Protein AF-0000000087552454 (afdb_homodimer)

InterPro domains:
  IPR002481 Ferric-uptake regulator [PF01475] (23-152)
  IPR002481 Ferric-uptake regulator [PTHR33202] (17-154)
  IPR002481 Ferric-uptake regulator [cd07153] (30-153)
  IPR036388 Winged helix-like DNA-binding domain superfamily [G3DSA:1.10.10.10] (3-95)
  IPR036390 Winged helix DNA-binding domain superfamily [SSF46785] (18-156)
  IPR043135 Ferric-uptake regulator, C-terminal domain [G3DSA:3.30.1490.190] (101-157)

Solvent-accessible surface area (backbone atoms only — not comparable to full-atom values): 17900 Å² total; per-residue (Å²): 128,59,70,67,58,51,52,51,49,50,52,48,54,51,49,52,49,52,52,50,29,60,77,72,68,48,85,87,52,71,63,58,54,52,52,50,51,54,51,69,72,47,92,59,74,42,33,71,65,57,50,49,52,52,35,49,74,71,70,44,94,68,56,68,67,56,50,54,54,47,48,52,51,33,29,66,69,45,47,30,43,66,41,71,82,47,71,57,43,98,52,72,60,32,31,35,71,34,68,85,52,75,89,56,32,38,39,38,27,28,31,89,98,33,87,80,45,74,66,46,76,45,78,46,79,61,75,66,56,56,56,53,51,52,52,48,26,65,75,68,46,35,47,71,78,49,67,45,43,38,38,35,27,32,69,55,130,129,57,70,66,59,49,52,52,49,51,53,49,53,51,48,52,49,51,52,49,28,60,76,72,68,47,84,88,52,72,64,59,53,52,52,50,52,54,51,69,70,46,93,60,74,42,33,69,65,56,50,47,51,52,33,50,74,71,70,44,95,68,56,69,66,56,49,53,55,49,49,52,51,34,29,66,69,45,46,29,43,67,41,71,82,46,71,55,42,97,52,71,60,31,32,34,72,33,68,86,51,73,89,58,31,37,40,39,26,29,31,89,98,33,87,80,45,74,65,47,75,45,79,47,79,63,75,66,55,56,55,53,50,51,51,49,25,65,76,68,46,33,48,70,78,48,66,45,41,39,37,35,28,35,69,54,131

Structure (mmCIF, N/CA/C/O backbone):
data_AF-0000000087552454-model_v1
#
loop_
_entity.id
_entity.type
_entity.pdbx_description
1 polymer 'Ferric uptake regulation protein'
#
loop_
_atom_site.group_PDB
_atom_site.id
_atom_site.type_symbol
_atom_site.label_atom_id
_atom_site.label_alt_id
_atom_site.label_comp_id
_atom_site.label_asym_id
_atom_site.label_entity_id
_atom_site.label_seq_id
_atom_site.pdbx_PDB_ins_code
_atom_site.Cartn_x
_atom_site.Cartn_y
_atom_site.Cartn_z
_atom_site.occupancy
_atom_site.B_iso_or_equiv
_atom_site.auth_seq_id
_atom_site.auth_comp_id
_atom_site.auth_asym_id
_atom_site.auth_atom_id
_atom_site.pdbx_PDB_model_num
ATOM 1 N N . MET A 1 1 ? 10.648 19.672 19.422 1 56.16 1 MET A N 1
ATOM 2 C CA . MET A 1 1 ? 10.273 20.875 18.688 1 56.16 1 MET A CA 1
ATOM 3 C C . MET A 1 1 ? 9.812 21.969 19.656 1 56.16 1 MET A C 1
ATOM 5 O O . MET A 1 1 ? 9.188 21.688 20.672 1 56.16 1 MET A O 1
ATOM 9 N N . ASP A 1 2 ? 10.297 23.078 19.406 1 72.56 2 ASP A N 1
ATOM 10 C CA . ASP A 1 2 ? 9.953 24.25 20.203 1 72.56 2 ASP A CA 1
ATOM 11 C C . ASP A 1 2 ? 8.453 24.531 20.141 1 72.56 2 ASP A C 1
ATOM 13 O O . ASP A 1 2 ? 7.812 24.266 19.125 1 72.56 2 ASP A O 1
ATOM 17 N N . THR A 1 3 ? 7.793 24.625 21.312 1 77.88 3 THR A N 1
ATOM 18 C CA . THR A 1 3 ? 6.363 24.859 21.484 1 77.88 3 THR A CA 1
ATOM 19 C C . THR A 1 3 ? 5.887 25.953 20.531 1 77.88 3 THR A C 1
ATOM 21 O O . THR A 1 3 ? 4.809 25.844 19.938 1 77.88 3 THR A O 1
ATOM 24 N N . ILE A 1 4 ? 6.66 26.953 20.328 1 84.19 4 ILE A N 1
ATOM 25 C CA . ILE A 1 4 ? 6.277 28.062 19.453 1 84.19 4 ILE A CA 1
ATOM 26 C C . ILE A 1 4 ? 6.234 27.594 18 1 84.19 4 ILE A C 1
ATOM 28 O O . ILE A 1 4 ? 5.316 27.938 17.25 1 84.19 4 ILE A O 1
ATOM 32 N N . GLN A 1 5 ? 7.238 26.859 17.609 1 84.81 5 GLN A N 1
ATOM 33 C CA . GLN A 1 5 ? 7.277 26.359 16.25 1 84.81 5 GLN A CA 1
ATOM 34 C C . GLN A 1 5 ? 6.113 25.406 15.969 1 84.81 5 GLN A C 1
ATOM 36 O O . GLN A 1 5 ? 5.531 25.438 14.883 1 84.81 5 GLN A O 1
ATOM 41 N N . LYS A 1 6 ? 5.773 24.672 17 1 87.25 6 LYS A N 1
ATOM 42 C CA . LYS A 1 6 ? 4.648 23.75 16.859 1 87.25 6 LYS A CA 1
ATOM 43 C C . LYS A 1 6 ? 3.344 24.516 16.641 1 87.25 6 LYS A C 1
ATOM 45 O O . LYS A 1 6 ? 2.523 24.125 15.805 1 87.25 6 LYS A O 1
ATOM 50 N N . GLU A 1 7 ? 3.184 25.531 17.391 1 89.12 7 GLU A N 1
ATOM 51 C CA . GLU A 1 7 ? 1.979 26.344 17.25 1 89.12 7 GLU A CA 1
ATOM 52 C C . GLU A 1 7 ? 1.911 27 15.867 1 89.12 7 GLU A C 1
ATOM 54 O O . GLU A 1 7 ? 0.834 27.094 15.273 1 89.12 7 GLU A O 1
ATOM 59 N N . LYS A 1 8 ? 3.025 27.438 15.422 1 91.56 8 LYS A N 1
ATOM 60 C CA . LYS A 1 8 ? 3.09 28.031 14.086 1 91.56 8 LYS A CA 1
ATOM 61 C C . LYS A 1 8 ? 2.762 27.016 13.008 1 91.56 8 LYS A C 1
ATOM 63 O O . LYS A 1 8 ? 2.057 27.312 12.047 1 91.56 8 LYS A O 1
ATOM 68 N N . ASN A 1 9 ? 3.244 25.844 13.219 1 91.62 9 ASN A N 1
ATOM 69 C CA . ASN A 1 9 ? 2.971 24.766 12.266 1 91.62 9 ASN A CA 1
ATOM 70 C C . ASN A 1 9 ? 1.487 24.422 12.227 1 91.62 9 ASN A C 1
ATOM 72 O O . ASN A 1 9 ? 0.93 24.188 11.156 1 91.62 9 ASN A O 1
ATOM 76 N N . ILE A 1 10 ? 0.949 24.422 13.383 1 94 10 ILE A N 1
ATOM 77 C CA . ILE A 1 10 ? -0.469 24.094 13.469 1 94 10 ILE A CA 1
ATOM 78 C C . ILE A 1 10 ? -1.295 25.156 12.766 1 94 10 ILE A C 1
ATOM 80 O O . ILE A 1 10 ? -2.234 24.844 12.031 1 94 10 ILE A O 1
ATOM 84 N N . ALA A 1 11 ? -0.937 26.375 12.953 1 95.12 11 ALA A N 1
ATOM 85 C CA . ALA A 1 11 ? -1.633 27.469 12.297 1 95.12 11 ALA A CA 1
ATOM 86 C C . ALA A 1 11 ? -1.529 27.344 10.773 1 95.12 11 ALA A C 1
ATOM 88 O O . ALA A 1 11 ? -2.508 27.578 10.062 1 95.12 11 ALA A O 1
ATOM 89 N N . LEU A 1 12 ? -0.411 27.031 10.406 1 95.44 12 LEU A N 1
ATOM 90 C CA . LEU A 1 12 ? -0.164 26.922 8.969 1 95.44 12 LEU A CA 1
ATOM 91 C C . LEU A 1 12 ? -1.001 25.797 8.359 1 95.44 12 LEU A C 1
ATOM 93 O O . LEU A 1 12 ? -1.642 25.984 7.324 1 95.44 12 LEU A O 1
ATOM 97 N N . ILE A 1 13 ? -0.986 24.594 8.922 1 96.12 13 ILE A N 1
ATOM 98 C CA . ILE A 1 13 ? -1.72 23.484 8.344 1 96.12 13 ILE A CA 1
ATOM 99 C C . ILE A 1 13 ? -3.221 23.75 8.414 1 96.12 13 ILE A C 1
ATOM 101 O O . ILE A 1 13 ? -3.98 23.312 7.551 1 96.12 13 ILE A O 1
ATOM 105 N N . LYS A 1 14 ? -3.695 24.438 9.391 1 96.88 14 LYS A N 1
ATOM 106 C CA . LYS A 1 14 ? -5.102 24.828 9.461 1 96.88 14 LYS A CA 1
ATOM 107 C C . LYS A 1 14 ? -5.469 25.766 8.312 1 96.88 14 LYS A C 1
ATOM 109 O O . LYS A 1 14 ? -6.559 25.656 7.738 1 96.88 14 LYS A O 1
ATOM 114 N N . ASP A 1 15 ? -4.551 26.609 8.016 1 97.31 15 ASP A N 1
ATOM 115 C CA . ASP A 1 15 ? -4.766 27.516 6.887 1 97.31 15 ASP A CA 1
ATOM 116 C C . ASP A 1 15 ? -4.805 26.75 5.57 1 97.31 15 ASP A C 1
ATOM 118 O O . ASP A 1 15 ? -5.625 27.031 4.695 1 97.31 15 ASP A O 1
ATOM 122 N N . VAL A 1 16 ? -3.936 25.906 5.477 1 96.75 16 VAL A N 1
ATOM 123 C CA . VAL A 1 16 ? -3.902 25.062 4.281 1 96.75 16 VAL A CA 1
ATOM 124 C C . VAL A 1 16 ? -5.223 24.312 4.141 1 96.75 16 VAL A C 1
ATOM 126 O O . VAL A 1 16 ? -5.801 24.266 3.053 1 96.75 16 VAL A O 1
ATOM 129 N N . LEU A 1 17 ? -5.684 23.719 5.219 1 97.5 17 LEU A N 1
ATOM 130 C CA . LEU A 1 17 ? -6.953 23 5.203 1 97.5 17 LEU A CA 1
ATOM 131 C C . LEU A 1 17 ? -8.094 23.922 4.816 1 97.5 17 LEU A C 1
ATOM 133 O O . LEU A 1 17 ? -8.922 23.578 3.963 1 97.5 17 LEU A O 1
ATOM 137 N N . ARG A 1 18 ? -8.109 25.016 5.375 1 97.5 18 ARG A N 1
ATOM 138 C CA . ARG A 1 18 ? -9.156 26 5.098 1 97.5 18 ARG A CA 1
ATOM 139 C C . ARG A 1 18 ? -9.219 26.328 3.609 1 97.5 18 ARG A C 1
ATOM 141 O O . ARG A 1 18 ? -10.297 26.328 3.01 1 97.5 18 ARG A O 1
ATOM 148 N N . ASN A 1 19 ? -8.156 26.625 3.066 1 97.5 19 ASN A N 1
ATOM 149 C CA . ASN A 1 19 ? -8.086 26.969 1.649 1 97.5 19 ASN A CA 1
ATOM 150 C C . ASN A 1 19 ? -8.531 25.797 0.767 1 97.5 19 ASN A C 1
ATOM 152 O O . ASN A 1 19 ? -9.211 26 -0.24 1 97.5 19 ASN A O 1
ATOM 156 N N . TYR A 1 20 ? -8.047 24.656 1.146 1 96.56 20 TYR A N 1
ATOM 157 C CA . TYR A 1 20 ? -8.438 23.484 0.381 1 96.56 20 TYR A CA 1
ATOM 158 C C . TYR A 1 20 ? -9.945 23.281 0.42 1 96.56 20 TYR A C 1
ATOM 160 O O . TYR A 1 20 ? -10.57 23 -0.607 1 96.56 20 TYR A O 1
ATOM 168 N N . LEU A 1 21 ? -10.547 23.359 1.603 1 97.19 21 LEU A N 1
ATOM 169 C CA . LEU A 1 21 ? -11.984 23.188 1.771 1 97.19 21 LEU A CA 1
ATOM 170 C C . LEU A 1 21 ? -12.758 24.203 0.929 1 97.19 21 LEU A C 1
ATOM 172 O O . LEU A 1 21 ? -13.75 23.844 0.284 1 97.19 21 LEU A O 1
ATOM 176 N N . LEU A 1 22 ? -12.266 25.344 0.913 1 96.44 22 LEU A N 1
ATOM 177 C CA . LEU A 1 22 ? -12.891 26.406 0.135 1 96.44 22 LEU A CA 1
ATOM 178 C C . LEU A 1 22 ? -12.797 26.125 -1.359 1 96.44 22 LEU A C 1
ATOM 180 O O . LEU A 1 22 ? -13.789 26.219 -2.08 1 96.44 22 LEU A O 1
ATOM 184 N N . GLU A 1 23 ? -11.688 25.781 -1.839 1 96 23 GLU A N 1
ATOM 185 C CA . GLU A 1 23 ? -11.422 25.516 -3.25 1 96 23 GLU A CA 1
ATOM 186 C C . GLU A 1 23 ? -12.273 24.359 -3.768 1 96 23 GLU A C 1
ATOM 188 O O . GLU A 1 23 ? -12.773 24.391 -4.895 1 96 23 GLU A O 1
ATOM 193 N N . LYS A 1 24 ? -12.43 23.344 -2.943 1 94.81 24 LYS A N 1
ATOM 194 C CA . LYS A 1 24 ? -13.109 22.141 -3.391 1 94.81 24 LYS A CA 1
ATOM 195 C C . LYS A 1 24 ? -14.594 22.172 -3.031 1 94.81 24 LYS A C 1
ATOM 197 O O . LYS A 1 24 ? -15.352 21.281 -3.42 1 94.81 24 LYS A O 1
ATOM 202 N N . GLY A 1 25 ? -15.016 23.062 -2.264 1 95.25 25 GLY A N 1
ATOM 203 C CA . GLY A 1 25 ? -16.422 23.234 -1.899 1 95.25 25 GLY A CA 1
ATOM 204 C C . GLY A 1 25 ? -16.859 22.297 -0.781 1 95.25 25 GLY A C 1
ATOM 205 O O . GLY A 1 25 ? -18.016 21.891 -0.722 1 95.25 25 GLY A O 1
ATOM 206 N N . PHE A 1 26 ? -15.938 21.875 0.05 1 95.31 26 PHE A N 1
ATOM 207 C CA . PHE A 1 26 ? -16.281 21.047 1.199 1 95.31 26 PHE A CA 1
ATOM 208 C C . PHE A 1 26 ? -16.719 21.906 2.375 1 95.31 26 PHE A C 1
ATOM 210 O O . PHE A 1 26 ? -16.359 23.078 2.461 1 95.31 26 PHE A O 1
ATOM 217 N N . ARG A 1 27 ? -17.5 21.297 3.266 1 94.25 27 ARG A N 1
ATOM 218 C CA . ARG A 1 27 ? -17.938 22 4.473 1 94.25 27 ARG A CA 1
ATOM 219 C C . ARG A 1 27 ? -16.75 22.281 5.391 1 94.25 27 ARG A C 1
ATOM 221 O O . ARG A 1 27 ? -15.906 21.422 5.621 1 94.25 27 ARG A O 1
ATOM 228 N N . ASN A 1 28 ? -16.766 23.531 5.863 1 95.19 28 ASN A N 1
ATOM 229 C CA . ASN A 1 28 ? -15.766 23.984 6.82 1 95.19 28 ASN A CA 1
ATOM 230 C C . ASN A 1 28 ? -16.25 23.812 8.258 1 95.19 28 ASN A C 1
ATOM 232 O O . ASN A 1 28 ? -16.812 24.734 8.844 1 95.19 28 ASN A O 1
ATOM 236 N N . THR A 1 29 ? -15.992 22.688 8.844 1 94.25 29 THR A N 1
ATOM 237 C CA . THR A 1 29 ? -16.5 22.391 10.18 1 94.25 29 THR A CA 1
ATOM 238 C C . THR A 1 29 ? -15.359 22.391 11.203 1 94.25 29 THR A C 1
ATOM 240 O O . THR A 1 29 ? -14.234 22 10.883 1 94.25 29 THR A O 1
ATOM 243 N N . PRO A 1 30 ? -15.703 22.828 12.422 1 94.19 30 PRO A N 1
ATOM 244 C CA . PRO A 1 30 ? -14.688 22.828 13.477 1 94.19 30 PRO A CA 1
ATOM 245 C C . PRO A 1 30 ? -14.117 21.438 13.734 1 94.19 30 PRO A C 1
ATOM 247 O O . PRO A 1 30 ? -12.953 21.297 14.109 1 94.19 30 PRO A O 1
ATOM 250 N N . GLU A 1 31 ? -14.836 20.438 13.531 1 93.81 31 GLU A N 1
ATOM 251 C CA . GLU A 1 31 ? -14.445 19.047 13.758 1 93.81 31 GLU A CA 1
ATOM 252 C C . GLU A 1 31 ? -13.227 18.688 12.922 1 93.81 31 GLU A C 1
ATOM 254 O O . GLU A 1 31 ? -12.312 18 13.406 1 93.81 31 GLU A O 1
ATOM 259 N N . ARG A 1 32 ? -13.195 19.156 11.75 1 95.62 32 ARG A N 1
ATOM 260 C CA . ARG A 1 32 ? -12.078 18.844 10.852 1 95.62 32 ARG A CA 1
ATOM 261 C C . ARG A 1 32 ? -10.773 19.438 11.391 1 95.62 32 ARG A C 1
ATOM 263 O O . ARG A 1 32 ? -9.727 18.781 11.336 1 95.62 32 ARG A O 1
ATOM 270 N N . TYR A 1 33 ? -10.859 20.578 11.914 1 96.56 33 TYR A N 1
ATOM 271 C CA . TYR A 1 33 ? -9.664 21.234 12.445 1 96.56 33 TYR A CA 1
ATOM 272 C C . TYR A 1 33 ? -9.195 20.547 13.719 1 96.56 33 TYR A C 1
ATOM 274 O O . TYR A 1 33 ? -7.992 20.406 13.953 1 96.56 33 TYR A O 1
ATOM 282 N N . THR A 1 34 ? -10.148 20.156 14.477 1 95.44 34 THR A N 1
ATOM 283 C CA . THR A 1 34 ? -9.812 19.438 15.703 1 95.44 34 THR A CA 1
ATOM 284 C C . THR A 1 34 ? -9.094 18.125 15.383 1 95.44 34 THR A C 1
ATOM 286 O O . THR A 1 34 ? -8.078 17.797 16 1 95.44 34 THR A O 1
ATOM 289 N N . ILE A 1 35 ? -9.586 17.422 14.469 1 96.25 35 ILE A N 1
ATOM 290 C CA . ILE A 1 35 ? -8.992 16.156 14.055 1 96.25 35 ILE A CA 1
ATOM 291 C C . ILE A 1 35 ? -7.586 16.406 13.523 1 96.25 35 ILE A C 1
ATOM 293 O O . ILE A 1 35 ? -6.648 15.68 13.883 1 96.25 35 ILE A O 1
ATOM 297 N N . LEU A 1 36 ? -7.461 17.422 12.727 1 97.06 36 LEU A N 1
ATOM 298 C CA . LEU A 1 36 ? -6.164 17.75 12.148 1 97.06 36 LEU A CA 1
ATOM 299 C C . LEU A 1 36 ? -5.145 18.062 13.242 1 97.06 36 LEU A C 1
ATOM 301 O O . LEU A 1 36 ? -4.008 17.578 13.188 1 97.06 36 LEU A O 1
ATOM 305 N N . GLU A 1 37 ? -5.578 18.844 14.141 1 95.75 37 GLU A N 1
ATOM 306 C CA . GLU A 1 37 ? -4.699 19.219 15.242 1 95.75 37 GLU A CA 1
ATOM 307 C C . GLU A 1 37 ? -4.246 17.984 16.031 1 95.75 37 GLU A C 1
ATOM 309 O O . GLU A 1 37 ? -3.068 17.875 16.375 1 95.75 37 GLU A O 1
ATOM 314 N N . GLU A 1 38 ? -5.078 17.094 16.328 1 95.06 38 GLU A N 1
ATOM 315 C CA . GLU A 1 38 ? -4.734 15.875 17.062 1 95.06 38 GLU A CA 1
ATOM 316 C C . GLU A 1 38 ? -3.713 15.039 16.281 1 95.06 38 GLU A C 1
ATOM 318 O O . GLU A 1 38 ? -2.77 14.508 16.875 1 95.06 38 GLU A O 1
ATOM 323 N N . ILE A 1 39 ? -3.961 14.977 15.023 1 95.56 39 ILE A N 1
ATOM 324 C CA . ILE A 1 39 ? -3.061 14.211 14.164 1 95.56 39 ILE A CA 1
ATOM 325 C C . ILE A 1 39 ? -1.658 14.812 14.227 1 95.56 39 ILE A C 1
ATOM 327 O O . ILE A 1 39 ? -0.668 14.086 14.352 1 95.56 39 ILE A O 1
ATOM 331 N N . TYR A 1 40 ? -1.547 16.062 14.164 1 95.06 40 TYR A N 1
ATOM 332 C CA . TYR A 1 40 ? -0.249 16.734 14.086 1 95.06 40 TYR A CA 1
ATOM 333 C C . TYR A 1 40 ? 0.399 16.812 15.461 1 95.06 40 TYR A C 1
ATOM 335 O O . TYR A 1 40 ? 1.579 17.156 15.578 1 95.06 40 TYR A O 1
ATOM 343 N N . ASN A 1 41 ? -0.388 16.484 16.453 1 92.69 41 ASN A N 1
ATOM 344 C CA . ASN A 1 41 ? 0.175 16.375 17.797 1 92.69 41 ASN A CA 1
ATOM 345 C C . ASN A 1 41 ? 0.701 14.969 18.078 1 92.69 41 ASN A C 1
ATOM 347 O O . ASN A 1 41 ? 1.389 14.75 19.078 1 92.69 41 ASN A O 1
ATOM 351 N N . MET A 1 42 ? 0.392 14.094 17.156 1 88.44 42 MET A N 1
ATOM 352 C CA . MET A 1 42 ? 0.9 12.727 17.281 1 88.44 42 MET A CA 1
ATOM 353 C C . MET A 1 42 ? 2.244 12.586 16.562 1 88.44 42 MET A C 1
ATOM 355 O O . MET A 1 42 ? 2.469 13.203 15.523 1 88.44 42 MET A O 1
ATOM 359 N N . ASP A 1 43 ? 3.109 11.742 17.078 1 85.06 43 ASP A N 1
ATOM 360 C CA . ASP A 1 43 ? 4.426 11.555 16.469 1 85.06 43 ASP A CA 1
ATOM 361 C C . ASP A 1 43 ? 4.559 10.156 15.875 1 85.06 43 ASP A C 1
ATOM 363 O O . ASP A 1 43 ? 5.656 9.734 15.5 1 85.06 43 ASP A O 1
ATOM 367 N N . HIS A 1 44 ? 3.426 9.453 15.789 1 87.06 44 HIS A N 1
ATOM 368 C CA . HIS A 1 44 ? 3.459 8.086 15.266 1 87.06 44 HIS A CA 1
ATOM 369 C C . HIS A 1 44 ? 2.373 7.875 14.219 1 87.06 44 HIS A C 1
ATOM 371 O O . HIS A 1 44 ? 1.494 8.719 14.047 1 87.06 44 HIS A O 1
ATOM 377 N N . HIS A 1 45 ? 2.531 6.785 13.516 1 90 45 HIS A N 1
ATOM 378 C CA . HIS A 1 45 ? 1.474 6.383 12.594 1 90 45 HIS A CA 1
ATOM 379 C C . HIS A 1 45 ? 0.18 6.078 13.344 1 90 45 HIS A C 1
ATOM 381 O O . HIS A 1 45 ? 0.209 5.734 14.523 1 90 45 HIS A O 1
ATOM 387 N N . PHE A 1 46 ? -0.92 6.301 12.625 1 89.88 46 PHE A N 1
ATOM 388 C CA . PHE A 1 46 ? -2.219 6.02 13.227 1 89.88 46 PHE A CA 1
ATOM 389 C C . PHE A 1 46 ? -3.16 5.387 12.211 1 89.88 46 PHE A C 1
ATOM 391 O O . PHE A 1 46 ? -2.939 5.496 11 1 89.88 46 PHE A O 1
ATOM 398 N N . ASN A 1 47 ? -4.145 4.645 12.734 1 89.25 47 ASN A N 1
ATOM 399 C CA . ASN A 1 47 ? -5.254 4.195 11.898 1 89.25 47 ASN A CA 1
ATOM 400 C C . ASN A 1 47 ? -6.574 4.82 12.328 1 89.25 47 ASN A C 1
ATOM 402 O O . ASN A 1 47 ? -6.617 5.582 13.297 1 89.25 47 ASN A O 1
ATOM 406 N N . VAL A 1 48 ? -7.578 4.578 11.57 1 90 48 VAL A N 1
ATOM 407 C CA . VAL A 1 48 ? -8.859 5.227 11.828 1 90 48 VAL A CA 1
ATOM 408 C C . VAL A 1 48 ? -9.367 4.828 13.211 1 90 48 VAL A C 1
ATOM 410 O O . VAL A 1 48 ? -9.906 5.664 13.945 1 90 48 VAL A O 1
ATOM 413 N N . ASP A 1 49 ? -9.141 3.654 13.555 1 89 49 ASP A N 1
ATOM 414 C CA . ASP A 1 49 ? -9.602 3.188 14.859 1 89 49 ASP A CA 1
ATOM 415 C C . ASP A 1 49 ? -8.852 3.889 15.984 1 89 49 ASP A C 1
ATOM 417 O O . ASP A 1 49 ? -9.453 4.301 16.984 1 89 49 ASP A O 1
ATOM 421 N N . ASP A 1 50 ? -7.555 3.975 15.852 1 88.38 50 ASP A N 1
ATOM 422 C CA . ASP A 1 50 ? -6.734 4.715 16.812 1 88.38 50 ASP A CA 1
ATOM 423 C C . ASP A 1 50 ? -7.25 6.141 16.984 1 88.38 50 ASP A C 1
ATOM 425 O O . ASP A 1 50 ? -7.379 6.621 18.109 1 88.38 50 ASP A O 1
ATOM 429 N N . LEU A 1 51 ? -7.484 6.734 15.867 1 93.12 51 LEU A N 1
ATOM 430 C CA . LEU A 1 51 ? -7.918 8.125 15.883 1 93.12 51 LEU A CA 1
ATOM 431 C C . LEU A 1 51 ? -9.289 8.258 16.531 1 93.12 51 LEU A C 1
ATOM 433 O O . LEU A 1 51 ? -9.523 9.172 17.328 1 93.12 51 LEU A O 1
ATOM 437 N N . TYR A 1 52 ? -10.148 7.336 16.234 1 94.56 52 TYR A N 1
ATOM 438 C CA . TYR A 1 52 ? -11.484 7.344 16.828 1 94.56 52 TYR A CA 1
ATOM 439 C C . TYR A 1 52 ? -11.414 7.219 18.344 1 94.56 52 TYR A C 1
ATOM 441 O O . TYR A 1 52 ? -12.078 7.973 19.062 1 94.56 52 TYR A O 1
ATOM 449 N N . LEU A 1 53 ? -10.664 6.328 18.781 1 93.06 53 LEU A N 1
ATOM 450 C CA . LEU A 1 53 ? -10.5 6.113 20.219 1 93.06 53 LEU A CA 1
ATOM 451 C C . LEU A 1 53 ? -9.938 7.359 20.891 1 93.06 53 LEU A C 1
ATOM 453 O O . LEU A 1 53 ? -10.391 7.746 21.969 1 93.06 53 LEU A O 1
ATOM 457 N N . LEU A 1 54 ? -8.961 7.922 20.297 1 93.25 54 LEU A N 1
ATOM 458 C CA . LEU A 1 54 ? -8.359 9.141 20.828 1 93.25 54 LEU A CA 1
ATOM 459 C C . LEU A 1 54 ? -9.406 10.25 20.953 1 93.25 54 LEU A C 1
ATOM 461 O O . LEU A 1 54 ? -9.477 10.938 21.969 1 93.25 54 LEU A O 1
ATOM 465 N N . MET A 1 55 ? -10.227 10.391 19.891 1 94.06 55 MET A N 1
ATOM 466 C CA . MET A 1 55 ? -11.273 11.414 19.891 1 94.06 55 MET A CA 1
ATOM 467 C C . MET A 1 55 ? -12.273 11.156 21.016 1 94.06 55 MET A C 1
ATOM 469 O O . MET A 1 55 ? -12.688 12.086 21.703 1 94.06 55 MET A O 1
ATOM 473 N N . MET A 1 56 ? -12.57 9.992 21.203 1 92.62 56 MET A N 1
ATOM 474 C CA . MET A 1 56 ? -13.508 9.609 22.25 1 92.62 56 MET A CA 1
ATOM 475 C C . MET A 1 56 ? -12.938 9.93 23.625 1 92.62 56 MET A C 1
ATOM 477 O O . MET A 1 56 ? -13.648 10.461 24.484 1 92.62 56 MET A O 1
ATOM 481 N N . GLN A 1 57 ? -11.766 9.57 23.781 1 93.62 57 GLN A N 1
ATOM 482 C CA . GLN A 1 57 ? -11.109 9.805 25.062 1 93.62 57 GLN A CA 1
ATOM 483 C C . GLN A 1 57 ? -11.078 11.297 25.391 1 93.62 57 GLN A C 1
ATOM 485 O O . GLN A 1 57 ? -11.195 11.68 26.562 1 93.62 57 GLN A O 1
ATOM 490 N N . LYS A 1 58 ? -10.992 12.078 24.438 1 93.44 58 LYS A N 1
ATOM 491 C CA . LYS A 1 58 ? -10.906 13.516 24.641 1 93.44 58 LYS A CA 1
ATOM 492 C C . LYS A 1 58 ? -12.297 14.148 24.641 1 93.44 58 LYS A C 1
ATOM 494 O O . LYS A 1 58 ? -12.43 15.375 24.672 1 93.44 58 LYS A O 1
ATOM 499 N N . LYS A 1 59 ? -13.344 13.359 24.469 1 91.12 59 LYS A N 1
ATOM 500 C CA . LYS A 1 59 ? -14.742 13.758 24.531 1 91.12 59 LYS A CA 1
ATOM 501 C C . LYS A 1 59 ? -15.133 14.633 23.344 1 9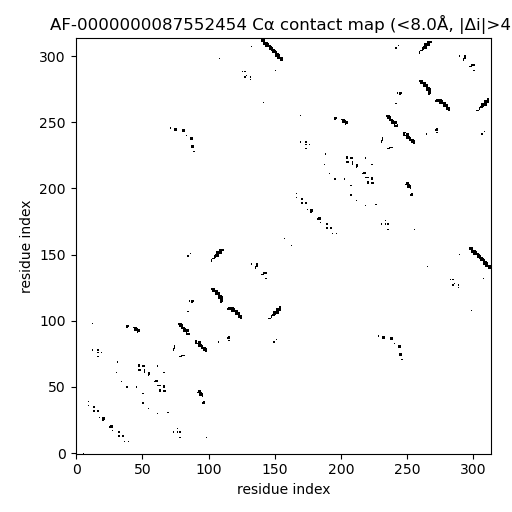1.12 59 LYS A C 1
ATOM 503 O O . LYS A 1 59 ? -15.852 15.617 23.516 1 91.12 59 LYS A O 1
ATOM 508 N N . TYR A 1 60 ? -14.414 14.328 22.281 1 88.69 60 TYR A N 1
ATOM 509 C CA . TYR A 1 60 ? -14.883 14.883 21.016 1 88.69 60 TYR A CA 1
ATOM 510 C C . TYR A 1 60 ? -15.875 13.945 20.344 1 88.69 60 TYR A C 1
ATOM 512 O O . TYR A 1 60 ? -15.523 12.82 19.969 1 88.69 60 TYR A O 1
ATOM 520 N N . HIS A 1 61 ? -17.125 14.203 20.281 1 87.5 61 HIS A N 1
ATOM 521 C CA . HIS A 1 61 ? -18.156 13.336 19.734 1 87.5 61 HIS A CA 1
ATOM 522 C C . HIS A 1 61 ? -18.125 13.328 18.203 1 87.5 61 HIS A C 1
ATOM 524 O O . HIS A 1 61 ? -18.734 14.188 17.562 1 87.5 61 HIS A O 1
ATOM 530 N N . VAL A 1 62 ? -17.359 12.5 17.656 1 91.31 62 VAL A N 1
ATOM 531 C CA . VAL A 1 62 ? -17.281 12.344 16.203 1 91.31 62 VAL A CA 1
ATOM 532 C C . VAL A 1 62 ? -17.531 10.883 15.828 1 91.31 62 VAL A C 1
ATOM 534 O O . VAL A 1 62 ? -17.016 9.977 16.484 1 91.31 62 VAL A O 1
ATOM 537 N N . SER A 1 63 ? -18.328 10.664 14.883 1 90.88 63 SER A N 1
ATOM 538 C CA . SER A 1 63 ? -18.578 9.305 14.406 1 90.88 63 SER A CA 1
ATOM 539 C C . SER A 1 63 ? -17.406 8.781 13.594 1 90.88 63 SER A C 1
ATOM 541 O O . SER A 1 63 ? -16.594 9.562 13.078 1 90.88 63 SER A O 1
ATOM 543 N N . LYS A 1 64 ? -17.312 7.492 13.43 1 91.19 64 LYS A N 1
ATOM 544 C CA . LYS A 1 64 ? -16.281 6.883 12.594 1 91.19 64 LYS A CA 1
ATOM 545 C C . LYS A 1 64 ? -16.438 7.309 11.133 1 91.19 64 LYS A C 1
ATOM 547 O O . LYS A 1 64 ? -15.445 7.496 10.43 1 91.19 64 LYS A O 1
ATOM 552 N N . ALA A 1 65 ? -17.641 7.477 10.703 1 91.31 65 ALA A N 1
ATOM 553 C CA . ALA A 1 65 ? -17.922 7.918 9.344 1 91.31 65 ALA A CA 1
ATOM 554 C C . ALA A 1 65 ? -17.344 9.305 9.086 1 91.31 65 ALA A C 1
ATOM 556 O O . ALA A 1 65 ? -16.734 9.547 8.031 1 91.31 65 ALA A O 1
ATOM 557 N N . THR A 1 66 ? -17.469 10.148 9.984 1 91.81 66 THR A N 1
ATOM 558 C CA . THR A 1 66 ? -16.906 11.5 9.875 1 91.81 66 THR A CA 1
ATOM 559 C C . THR A 1 66 ? -15.391 11.453 9.797 1 91.81 66 THR A C 1
ATOM 561 O O . THR A 1 66 ? -14.781 12.188 9.016 1 91.81 66 THR A O 1
ATOM 564 N N . ILE A 1 67 ? -14.859 10.562 10.586 1 93.69 67 ILE A N 1
ATOM 565 C CA . ILE A 1 67 ? -13.398 10.438 10.594 1 93.69 67 ILE A CA 1
ATOM 566 C C . ILE A 1 67 ? -12.914 9.945 9.234 1 93.69 67 ILE A C 1
ATOM 568 O O . ILE A 1 67 ? -11.969 10.5 8.672 1 93.69 67 ILE A O 1
ATOM 572 N N . TYR A 1 68 ? -13.555 8.961 8.727 1 91.88 68 TYR A N 1
ATOM 573 C CA . TYR A 1 68 ? -13.18 8.43 7.422 1 91.88 68 TYR A CA 1
ATOM 574 C C . TYR A 1 68 ? -13.242 9.516 6.352 1 91.88 68 TYR A C 1
ATOM 576 O O . TYR A 1 68 ? -12.312 9.664 5.559 1 91.88 68 TYR A O 1
ATOM 584 N N . ASN A 1 69 ? -14.281 10.227 6.363 1 92.56 69 ASN A N 1
ATOM 585 C CA . ASN A 1 69 ? -14.477 11.289 5.379 1 92.56 69 ASN A CA 1
ATOM 586 C C . ASN A 1 69 ? -13.406 12.375 5.512 1 92.56 69 ASN A C 1
ATOM 588 O O . ASN A 1 69 ? -12.906 12.883 4.508 1 92.56 69 ASN A O 1
ATOM 592 N N . THR A 1 70 ? -13.164 12.711 6.699 1 95.19 70 THR A N 1
ATOM 593 C CA . THR A 1 70 ? -12.172 13.742 6.977 1 95.19 70 THR A CA 1
ATOM 594 C C . THR A 1 70 ? -10.781 13.289 6.531 1 95.19 70 THR A C 1
ATOM 596 O O . THR A 1 70 ? -10.023 14.062 5.953 1 95.19 70 THR A O 1
ATOM 599 N N . ILE A 1 71 ? -10.523 12.039 6.758 1 93.75 71 ILE A N 1
ATOM 600 C CA . ILE A 1 71 ? -9.242 11.469 6.371 1 93.75 71 ILE A CA 1
ATOM 601 C C . ILE A 1 71 ? -9.078 11.539 4.855 1 93.75 71 ILE A C 1
ATOM 603 O O . ILE A 1 71 ? -8 11.883 4.355 1 93.75 71 ILE A O 1
ATOM 607 N N . GLU A 1 72 ? -10.07 11.258 4.176 1 92 72 GLU A N 1
ATOM 608 C CA . GLU A 1 72 ? -10.031 11.352 2.721 1 92 72 GLU A CA 1
ATOM 609 C C . GLU A 1 72 ? -9.695 12.766 2.266 1 92 72 GLU A C 1
ATOM 611 O O . GLU A 1 72 ? -8.922 12.961 1.324 1 92 72 GLU A O 1
ATOM 616 N N . ILE A 1 73 ? -10.266 13.688 2.881 1 94.12 73 ILE A N 1
ATOM 617 C CA . ILE A 1 73 ? -10.023 15.094 2.564 1 94.12 73 ILE A CA 1
ATOM 618 C C . ILE A 1 73 ? -8.562 15.438 2.848 1 94.12 73 ILE A C 1
ATOM 620 O O . ILE A 1 73 ? -7.902 16.094 2.035 1 94.12 73 ILE A O 1
ATOM 624 N N . PHE A 1 74 ? -8.07 14.977 4.016 1 95.62 74 PHE A N 1
ATOM 625 C CA . PHE A 1 74 ? -6.695 15.273 4.406 1 95.62 74 PHE A CA 1
ATOM 626 C C . PHE A 1 74 ? -5.707 14.648 3.43 1 95.62 74 PHE A C 1
ATOM 628 O O . PHE A 1 74 ? -4.66 15.227 3.135 1 95.62 74 PHE A O 1
ATOM 635 N N . LEU A 1 75 ? -6.078 13.484 2.949 1 91.19 75 LEU A N 1
ATOM 636 C CA . LEU A 1 75 ? -5.238 12.812 1.966 1 91.19 75 LEU A CA 1
ATOM 637 C C . LEU A 1 75 ? -5.172 13.609 0.668 1 91.19 75 LEU A C 1
ATOM 639 O O . LEU A 1 75 ? -4.082 13.898 0.166 1 91.19 75 LEU A O 1
ATOM 643 N N . ASP A 1 76 ? -6.246 13.992 0.266 1 89.5 76 ASP A N 1
ATOM 644 C CA . ASP A 1 76 ? -6.34 14.742 -0.984 1 89.5 76 ASP A CA 1
ATOM 645 C C . ASP A 1 76 ? -5.621 16.078 -0.876 1 89.5 76 ASP A C 1
ATOM 647 O O . ASP A 1 76 ? -5.02 16.547 -1.846 1 89.5 76 ASP A O 1
ATOM 651 N N . ALA A 1 77 ? -5.648 16.641 0.279 1 92.31 77 ALA A N 1
ATOM 652 C CA . ALA A 1 77 ? -5.043 17.953 0.517 1 92.31 77 ALA A CA 1
ATOM 653 C C . ALA A 1 77 ? -3.541 17.828 0.759 1 92.31 77 ALA A C 1
ATOM 655 O O . ALA A 1 77 ? -2.842 18.828 0.896 1 92.31 77 ALA A O 1
ATOM 656 N N . GLY A 1 78 ? -3.088 16.656 0.935 1 89.81 78 GLY A N 1
ATOM 657 C CA . GLY A 1 78 ? -1.667 16.438 1.152 1 89.81 78 GLY A CA 1
ATOM 658 C C . GLY A 1 78 ? -1.239 16.672 2.588 1 89.81 78 GLY A C 1
ATOM 659 O O . GLY A 1 78 ? -0.054 16.875 2.863 1 89.81 78 GLY A O 1
ATOM 660 N N . LEU A 1 79 ? -2.18 16.656 3.494 1 94.69 79 LEU A N 1
ATOM 661 C CA . LEU A 1 79 ? -1.896 16.938 4.898 1 94.69 79 LEU A CA 1
ATOM 662 C C . LEU A 1 79 ? -1.46 15.68 5.633 1 94.69 79 LEU A C 1
ATOM 664 O O . LEU A 1 79 ? -0.806 15.766 6.676 1 94.69 79 LEU A O 1
ATOM 668 N N . ILE A 1 80 ? -1.902 14.562 5.148 1 93.25 80 ILE A N 1
ATOM 669 C CA . ILE A 1 80 ? -1.463 13.273 5.664 1 93.25 80 ILE A CA 1
ATOM 670 C C . ILE A 1 80 ? -1.154 12.328 4.504 1 93.25 80 ILE A C 1
ATOM 672 O O . ILE A 1 80 ? -1.481 12.625 3.352 1 93.25 80 ILE A O 1
ATOM 676 N N . ARG A 1 81 ? -0.48 11.266 4.801 1 89.56 81 ARG A N 1
ATOM 677 C CA . ARG A 1 81 ? -0.203 10.242 3.803 1 89.56 81 ARG A CA 1
ATOM 678 C C . ARG A 1 81 ? -0.581 8.859 4.32 1 89.56 81 ARG A C 1
ATOM 680 O O . ARG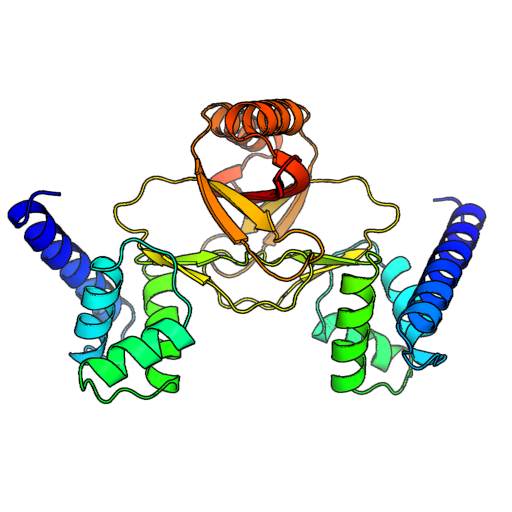 A 1 81 ? -0.485 8.586 5.52 1 89.56 81 ARG A O 1
ATOM 687 N N . LYS A 1 82 ? -0.964 8.055 3.375 1 88.56 82 LYS A N 1
ATOM 688 C CA . LYS A 1 82 ? -1.471 6.719 3.672 1 88.56 82 LYS A CA 1
ATOM 689 C C . LYS A 1 82 ? -0.401 5.66 3.43 1 88.56 82 LYS A C 1
ATOM 691 O O . LYS A 1 82 ? 0.363 5.75 2.467 1 88.56 82 LYS A O 1
ATOM 696 N N . HIS A 1 83 ? -0.361 4.668 4.332 1 84.56 83 HIS A N 1
ATOM 697 C CA . HIS A 1 83 ? 0.513 3.508 4.184 1 84.56 83 HIS A CA 1
ATOM 698 C C . HIS A 1 83 ? -0.258 2.207 4.379 1 84.56 83 HIS A C 1
ATOM 700 O O . HIS A 1 83 ? -1.212 2.156 5.156 1 84.56 83 HIS A O 1
ATOM 706 N N . GLN A 1 84 ? 0.169 1.262 3.656 1 78.69 84 GLN A N 1
ATOM 707 C CA . GLN A 1 84 ? -0.263 -0.11 3.906 1 78.69 84 GLN A CA 1
ATOM 708 C C . GLN A 1 84 ? 0.918 -0.997 4.293 1 78.69 84 GLN A C 1
ATOM 710 O O . GLN A 1 84 ? 1.616 -1.521 3.422 1 78.69 84 GLN A O 1
ATOM 715 N N . PHE A 1 85 ? 1.133 -1.187 5.531 1 75.69 85 PHE A N 1
ATOM 716 C CA . PHE A 1 85 ? 2.332 -1.859 6.02 1 75.69 85 PHE A CA 1
ATOM 717 C C . PHE A 1 85 ? 2.17 -3.373 5.945 1 75.69 85 PHE A C 1
ATOM 719 O O . PHE A 1 85 ? 3.158 -4.109 5.926 1 75.69 85 PHE A O 1
ATOM 726 N N . GLY A 1 86 ? 1.059 -3.951 5.922 1 69.31 86 GLY A N 1
ATOM 727 C CA . GLY A 1 86 ? 0.907 -5.395 5.852 1 69.31 86 GLY A CA 1
ATOM 728 C C . GLY A 1 86 ? 1.09 -5.949 4.453 1 69.31 86 GLY A C 1
ATOM 729 O O . GLY A 1 86 ? 0.339 -5.598 3.537 1 69.31 86 GLY A O 1
ATOM 730 N N . GLU A 1 87 ? 2.23 -6.613 4.219 1 61.28 87 GLU A N 1
ATOM 731 C CA . GLU A 1 87 ? 2.463 -7.207 2.908 1 61.28 87 GLU A CA 1
ATOM 732 C C . GLU A 1 87 ? 1.455 -8.32 2.619 1 61.28 87 GLU A C 1
ATOM 734 O O . GLU A 1 87 ? 1.024 -8.492 1.477 1 61.28 87 GLU A O 1
ATOM 739 N N . LYS A 1 88 ? 1.146 -9.016 3.682 1 61.03 88 LYS A N 1
ATOM 740 C CA . LYS A 1 88 ? 0.449 -10.273 3.457 1 61.03 88 LYS A CA 1
ATOM 741 C C . LYS A 1 88 ? -0.965 -10.234 4.027 1 61.03 88 LYS A C 1
ATOM 743 O O . LYS A 1 88 ? -1.623 -11.266 4.152 1 61.03 88 LYS A O 1
ATOM 748 N N . THR A 1 89 ? -1.291 -9.094 4.559 1 60.16 89 THR A N 1
ATOM 749 C CA . THR A 1 89 ? -2.602 -9.062 5.199 1 60.16 89 THR A CA 1
ATOM 750 C C . THR A 1 89 ? -3.432 -7.898 4.668 1 60.16 89 THR A C 1
ATOM 752 O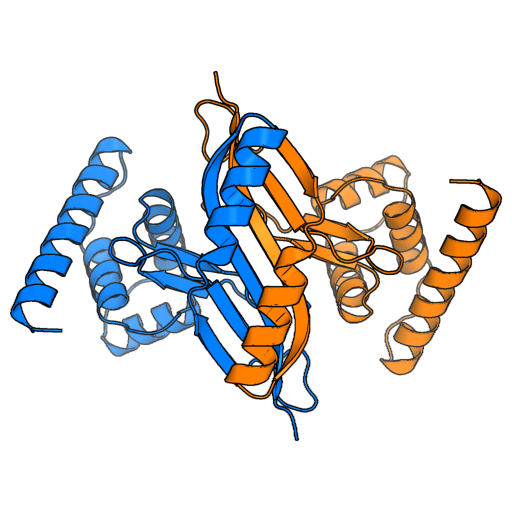 O . THR A 1 89 ? -2.889 -6.949 4.094 1 60.16 89 THR A O 1
ATOM 755 N N . LEU A 1 90 ? -4.688 -8.328 4.539 1 56.72 90 LEU A N 1
ATOM 756 C CA . LEU A 1 90 ? -5.621 -7.234 4.305 1 56.72 90 LEU A CA 1
ATOM 757 C C . LEU A 1 90 ? -5.617 -6.258 5.477 1 56.72 90 LEU A C 1
ATOM 759 O O . LEU A 1 90 ? -6.34 -6.457 6.457 1 56.72 90 LEU A O 1
ATOM 763 N N . THR A 1 91 ? -4.402 -5.77 5.793 1 58.22 91 THR A N 1
ATOM 764 C CA . THR A 1 91 ? -4.289 -4.953 6.996 1 58.22 91 THR A CA 1
ATOM 765 C C . THR A 1 91 ? -4.887 -3.568 6.766 1 58.22 91 THR A C 1
ATOM 767 O O . THR A 1 91 ? -5.07 -3.148 5.621 1 58.22 91 THR A O 1
ATOM 770 N N . SER A 1 92 ? -5.34 -3.053 7.824 1 65.62 92 SER A N 1
ATOM 771 C CA . SER A 1 92 ? -5.902 -1.708 7.906 1 65.62 92 SER A CA 1
ATOM 772 C C . SER A 1 92 ? -4.895 -0.658 7.453 1 65.62 92 SER A C 1
ATOM 774 O O . SER A 1 92 ? -3.684 -0.862 7.566 1 65.62 92 SER A O 1
ATOM 776 N N . SER A 1 93 ? -5.363 0.328 6.824 1 79.62 93 SER A N 1
ATOM 777 C CA . SER A 1 93 ? -4.574 1.476 6.387 1 79.62 93 SER A CA 1
ATOM 778 C C . SER A 1 93 ? -4 2.236 7.578 1 79.62 93 SER A C 1
ATOM 780 O O . SER A 1 93 ? -4.652 2.357 8.617 1 79.62 93 SER A O 1
ATOM 782 N N . SER A 1 94 ? -2.787 2.588 7.48 1 87.38 94 SER A N 1
ATOM 783 C CA . SER A 1 94 ? -2.113 3.457 8.438 1 87.38 94 SER A CA 1
ATOM 784 C C . SER A 1 94 ? -1.771 4.809 7.82 1 87.38 94 SER A C 1
ATOM 786 O O . SER A 1 94 ? -1.516 4.895 6.617 1 87.38 94 SER A O 1
ATOM 788 N N . TYR A 1 95 ? -1.751 5.844 8.727 1 90.81 95 TYR A N 1
ATOM 789 C CA . TYR A 1 95 ? -1.555 7.203 8.242 1 90.81 95 TYR A CA 1
ATOM 790 C C . TYR A 1 95 ? -0.497 7.93 9.062 1 90.81 95 TYR A C 1
ATOM 792 O O . TYR A 1 95 ? -0.18 7.516 10.18 1 90.81 95 TYR A O 1
ATOM 800 N N . GLU A 1 96 ? 0.053 8.992 8.508 1 91.06 96 GLU A N 1
ATOM 801 C CA . GLU A 1 96 ? 0.954 9.906 9.203 1 91.06 96 GLU A CA 1
ATOM 802 C C . GLU A 1 96 ? 0.863 11.32 8.625 1 91.06 96 GLU A C 1
ATOM 804 O O . GLU A 1 96 ? 0.434 11.5 7.48 1 91.06 96 GLU A O 1
ATOM 809 N N . LYS A 1 97 ? 1.235 12.289 9.484 1 92.19 97 LYS A N 1
ATOM 810 C CA . LYS A 1 97 ? 1.316 13.664 8.992 1 92.19 97 LYS A CA 1
ATOM 811 C C . LYS A 1 97 ? 2.352 13.789 7.879 1 92.19 97 LYS A C 1
ATOM 813 O O . LYS A 1 97 ? 3.393 13.133 7.914 1 92.19 97 LYS A O 1
ATOM 818 N N . SER A 1 98 ? 2.045 14.711 6.906 1 90.12 98 SER A N 1
ATOM 819 C CA . SER A 1 98 ? 2.934 14.695 5.75 1 90.12 98 SER A CA 1
ATOM 820 C C . SER A 1 98 ? 3.248 16.109 5.277 1 90.12 98 SER A C 1
ATOM 822 O O . SER A 1 98 ? 4.109 16.312 4.418 1 90.12 98 SER A O 1
ATOM 824 N N . TYR A 1 99 ? 2.664 17.125 5.805 1 89.75 99 TYR A N 1
ATOM 825 C CA . TYR A 1 99 ? 2.822 18.469 5.238 1 89.75 99 TYR A CA 1
ATOM 826 C C . TYR A 1 99 ? 4.234 18.984 5.469 1 89.75 99 TYR A C 1
ATOM 828 O O . TYR A 1 99 ? 4.812 19.641 4.59 1 89.75 99 TYR A O 1
ATOM 836 N N . PHE A 1 100 ? 4.766 18.688 6.59 1 83.12 100 PHE A N 1
ATOM 837 C CA . PHE A 1 100 ? 6.082 19.219 6.926 1 83.12 100 PHE A CA 1
ATOM 838 C C . PHE A 1 100 ? 7.152 18.141 6.758 1 83.12 100 PHE A C 1
ATOM 840 O O . PHE A 1 100 ? 8.344 18.406 6.945 1 83.12 100 PHE A O 1
ATOM 847 N N . ASP A 1 101 ? 6.746 16.969 6.543 1 74.38 101 ASP A N 1
ATOM 848 C CA . ASP A 1 101 ? 7.672 15.844 6.656 1 74.38 101 ASP A CA 1
ATOM 849 C C . ASP A 1 101 ? 8.305 15.516 5.305 1 74.38 101 ASP A C 1
ATOM 851 O O . ASP A 1 101 ? 7.633 15.531 4.273 1 74.38 101 ASP A O 1
ATOM 855 N N . LYS A 1 102 ? 9.633 15.43 5.445 1 77.12 102 LYS A N 1
ATOM 856 C CA . LYS A 1 102 ? 10.398 14.992 4.285 1 77.12 102 LYS A CA 1
ATOM 857 C C . LYS A 1 102 ? 10.055 13.555 3.904 1 77.12 102 LYS A C 1
ATOM 859 O O . LYS A 1 102 ? 9.68 12.75 4.766 1 77.12 102 LYS A O 1
ATOM 864 N N . GLN A 1 103 ? 10.125 13.328 2.658 1 83.44 103 GLN A N 1
ATOM 865 C CA . GLN A 1 103 ? 9.883 11.977 2.156 1 83.44 103 GLN A CA 1
ATOM 866 C C . GLN A 1 103 ? 10.844 10.977 2.795 1 83.44 103 GLN A C 1
ATOM 868 O O . GLN A 1 103 ? 12.031 11.25 2.939 1 83.44 103 GLN A O 1
ATOM 873 N N . HIS A 1 104 ? 10.305 9.93 3.428 1 90.12 104 HIS A N 1
ATOM 874 C CA . HIS A 1 104 ? 11.102 8.852 4 1 90.12 104 HIS A CA 1
ATOM 875 C C . HIS A 1 104 ? 10.484 7.488 3.701 1 90.12 104 HIS A C 1
ATOM 877 O O . HIS A 1 104 ? 9.383 7.406 3.16 1 90.12 104 HIS A O 1
ATOM 883 N N . ASP A 1 105 ? 11.312 6.516 4.02 1 93.69 105 ASP A N 1
ATOM 884 C CA . ASP A 1 105 ? 10.898 5.141 3.744 1 93.69 105 ASP A CA 1
ATOM 885 C C . ASP A 1 105 ? 10.75 4.344 5.035 1 93.69 105 ASP A C 1
ATOM 887 O O . ASP A 1 105 ? 11.016 4.855 6.125 1 93.69 105 ASP A O 1
ATOM 891 N N . HIS A 1 106 ? 10.172 3.098 4.895 1 93.69 106 HIS A N 1
ATOM 892 C CA . HIS A 1 106 ? 9.812 2.365 6.102 1 93.69 106 HIS A CA 1
ATOM 893 C C . HIS A 1 106 ? 10.398 0.956 6.086 1 93.69 106 HIS A C 1
ATOM 895 O O . HIS A 1 106 ? 10.367 0.278 5.059 1 93.69 106 HIS A O 1
ATOM 901 N N . LEU A 1 107 ? 11 0.568 7.234 1 94.88 107 LEU A N 1
ATOM 902 C CA . LEU A 1 107 ? 11.32 -0.816 7.562 1 94.88 107 LEU A CA 1
ATOM 903 C C . LEU A 1 107 ? 10.297 -1.404 8.523 1 94.88 107 LEU A C 1
ATOM 905 O O . LEU A 1 107 ? 10.148 -0.931 9.648 1 94.88 107 LEU A O 1
ATOM 909 N N . VAL A 1 108 ? 9.555 -2.367 8.023 1 92.56 108 VAL A N 1
ATOM 910 C CA . VAL A 1 108 ? 8.531 -3.029 8.82 1 92.56 108 VAL A CA 1
ATOM 911 C C . VAL A 1 108 ? 9.086 -4.328 9.406 1 92.56 108 VAL A C 1
ATOM 913 O O . VAL A 1 108 ? 9.445 -5.242 8.664 1 92.56 108 VAL A O 1
ATOM 916 N N . ILE A 1 109 ? 9.109 -4.371 10.68 1 92.31 109 ILE A N 1
ATOM 917 C CA . ILE A 1 109 ? 9.648 -5.547 11.367 1 92.31 109 ILE A CA 1
ATOM 918 C C . ILE A 1 109 ? 8.508 -6.352 11.984 1 92.31 109 ILE A C 1
ATOM 920 O O . ILE A 1 109 ? 7.758 -5.84 12.82 1 92.31 109 ILE A O 1
ATOM 924 N N . TYR A 1 110 ? 8.414 -7.562 11.531 1 90.69 110 TYR A N 1
ATOM 925 C CA . TYR A 1 110 ? 7.395 -8.461 12.055 1 90.69 110 TYR A CA 1
ATOM 926 C C . TYR A 1 110 ? 7.875 -9.156 13.32 1 90.69 110 TYR A C 1
ATOM 928 O O . TYR A 1 110 ? 9.078 -9.32 13.531 1 90.69 110 TYR A O 1
ATOM 936 N N . LYS A 1 111 ? 6.793 -9.438 14.203 1 89.44 111 LYS A N 1
ATOM 937 C CA . LYS A 1 111 ? 7.117 -10.234 15.375 1 89.44 111 LYS A CA 1
ATOM 938 C C . LYS A 1 111 ? 7.652 -11.609 14.984 1 89.44 111 LYS A C 1
ATOM 940 O O . LYS A 1 111 ? 7.223 -12.18 13.977 1 89.44 111 LYS A O 1
ATOM 945 N N . LYS A 1 112 ? 8.477 -12.047 15.984 1 82.56 112 LYS A N 1
ATOM 946 C CA . LYS A 1 112 ? 9.016 -13.383 15.727 1 82.56 112 LYS A CA 1
ATOM 947 C C . LYS A 1 112 ? 7.898 -14.422 15.656 1 82.56 112 LYS A C 1
ATOM 949 O O . LYS A 1 112 ? 6.938 -14.359 16.422 1 82.56 112 LYS A O 1
ATOM 954 N N . ASP A 1 113 ? 7.793 -15.25 14.703 1 78.94 113 ASP A N 1
ATOM 955 C CA . ASP A 1 113 ? 6.855 -16.359 14.555 1 78.94 113 ASP A CA 1
ATOM 956 C C . ASP A 1 113 ? 5.543 -15.883 13.93 1 78.94 113 ASP A C 1
ATOM 958 O O . ASP A 1 113 ? 4.523 -16.578 14.016 1 78.94 113 ASP A O 1
ATOM 962 N N . SER A 1 114 ? 5.508 -14.562 13.727 1 77.06 114 SER A N 1
ATOM 963 C CA . SER A 1 114 ? 4.301 -14.094 13.062 1 77.06 114 SER A CA 1
ATOM 964 C C . SER A 1 114 ? 4.641 -13.266 11.828 1 77.06 114 SER A C 1
ATOM 966 O O . SER A 1 114 ? 5.539 -12.422 11.867 1 77.06 114 SER A O 1
ATOM 968 N N . ASP A 1 115 ? 4.008 -13.523 10.742 1 68.94 115 ASP A N 1
ATOM 969 C CA . ASP A 1 115 ? 4.18 -12.703 9.547 1 68.94 115 ASP A CA 1
ATOM 970 C C . ASP A 1 115 ? 3.018 -11.727 9.375 1 68.94 115 ASP A C 1
ATOM 972 O O . ASP A 1 115 ? 2.861 -11.117 8.32 1 68.94 115 ASP A O 1
ATOM 976 N N . LYS A 1 116 ? 2.273 -11.656 10.398 1 76.25 116 LYS A N 1
ATOM 977 C CA . LYS A 1 116 ? 1.092 -10.805 10.312 1 76.25 116 LYS A CA 1
ATOM 978 C C . LYS A 1 116 ? 1.126 -9.711 11.375 1 76.25 116 LYS A C 1
ATOM 980 O O . LYS A 1 116 ? 0.498 -8.664 11.219 1 76.25 116 LYS A O 1
ATOM 985 N N . GLU A 1 117 ? 1.871 -10 12.406 1 84.81 117 GLU A N 1
ATOM 986 C CA . GLU A 1 117 ? 1.937 -9.023 13.492 1 84.81 117 GLU A CA 1
ATOM 987 C C . GLU A 1 117 ? 3.203 -8.18 13.398 1 84.81 117 GLU A C 1
ATOM 989 O O . GLU A 1 117 ? 4.312 -8.711 13.391 1 84.81 117 GLU A O 1
ATOM 994 N N . ILE A 1 118 ? 3.012 -6.906 13.406 1 85.75 118 ILE A N 1
ATOM 995 C CA . ILE A 1 118 ? 4.125 -5.973 13.273 1 85.75 118 ILE A CA 1
ATOM 996 C C . ILE A 1 118 ? 4.684 -5.641 14.656 1 85.75 118 ILE A C 1
ATOM 998 O O . ILE A 1 118 ? 3.93 -5.309 15.578 1 85.75 118 ILE A O 1
ATOM 1002 N N . GLU A 1 119 ? 5.941 -5.793 14.82 1 88.88 119 GLU A N 1
ATOM 1003 C CA . GLU A 1 119 ? 6.637 -5.48 16.062 1 88.88 119 GLU A CA 1
ATOM 1004 C C . GLU A 1 119 ? 7.062 -4.016 16.109 1 88.88 119 GLU A C 1
ATOM 1006 O O . GLU A 1 119 ? 6.898 -3.346 17.125 1 88.88 119 GLU A O 1
ATOM 1011 N N . GLU A 1 120 ? 7.562 -3.604 15.008 1 89.38 120 GLU A N 1
ATOM 1012 C CA . GLU A 1 120 ? 8.125 -2.256 14.977 1 89.38 120 GLU A CA 1
ATOM 1013 C C . GLU A 1 120 ? 8.188 -1.723 13.547 1 89.38 120 GLU A C 1
ATOM 1015 O O . GLU A 1 120 ? 8.391 -2.488 12.602 1 89.38 120 GLU A O 1
ATOM 1020 N N . ILE A 1 121 ? 8.008 -0.437 13.406 1 90.5 121 ILE A N 1
ATOM 1021 C CA . ILE A 1 121 ? 8.219 0.262 12.148 1 90.5 121 ILE A CA 1
ATOM 1022 C C . ILE A 1 121 ? 9.328 1.298 12.312 1 90.5 121 ILE A C 1
ATOM 1024 O O . ILE A 1 121 ? 9.258 2.16 13.188 1 90.5 121 ILE A O 1
ATOM 1028 N N . ILE A 1 122 ? 10.32 1.243 11.539 1 92.25 122 ILE A N 1
ATOM 1029 C CA . ILE A 1 122 ? 11.445 2.17 11.594 1 92.25 122 ILE A CA 1
ATOM 1030 C C . ILE A 1 122 ? 11.477 3.029 10.336 1 92.25 122 ILE A C 1
ATOM 1032 O O . ILE A 1 122 ? 11.352 2.514 9.219 1 92.25 122 ILE A O 1
ATOM 1036 N N . GLU A 1 123 ? 11.609 4.324 10.562 1 91.94 123 GLU A N 1
ATOM 1037 C CA . GLU A 1 123 ? 11.75 5.238 9.438 1 91.94 123 GLU A CA 1
ATOM 1038 C C . GLU A 1 123 ? 13.219 5.441 9.07 1 91.94 123 GLU A C 1
ATOM 1040 O O . GLU A 1 123 ? 14.086 5.48 9.945 1 91.94 123 GLU A O 1
ATOM 1045 N N . PHE A 1 124 ? 13.453 5.602 7.75 1 92.25 124 PHE A N 1
ATOM 1046 C CA . PHE A 1 124 ? 14.82 5.855 7.309 1 92.25 124 PHE A CA 1
ATOM 1047 C C . PHE A 1 124 ? 14.828 6.652 6.012 1 92.25 124 PHE A C 1
ATOM 1049 O O . PHE A 1 124 ? 13.797 6.805 5.359 1 92.25 124 PHE A O 1
ATOM 1056 N N . CYS A 1 125 ? 15.961 7.191 5.75 1 91.94 125 CYS A N 1
ATOM 1057 C CA . CYS A 1 125 ? 16.219 7.895 4.496 1 91.94 125 CYS A CA 1
ATOM 1058 C C . CYS A 1 125 ? 17.516 7.426 3.854 1 91.94 125 CYS A C 1
ATOM 1060 O O . CYS A 1 125 ? 18.531 7.316 4.527 1 91.94 125 CYS A O 1
ATOM 1062 N N . ASP A 1 126 ? 17.484 7.062 2.617 1 93.25 126 ASP A N 1
ATOM 1063 C CA . ASP A 1 126 ? 18.656 6.672 1.859 1 93.25 126 ASP A CA 1
ATOM 1064 C C . ASP A 1 126 ? 18.766 7.465 0.559 1 93.25 126 ASP A C 1
ATOM 1066 O O . ASP A 1 126 ? 17.922 7.348 -0.32 1 93.25 126 ASP A O 1
ATOM 1070 N N . PRO A 1 127 ? 19.828 8.227 0.434 1 91.81 127 PRO A N 1
ATOM 1071 C CA . PRO A 1 127 ? 19.953 9.102 -0.734 1 91.81 127 PRO A CA 1
ATOM 1072 C C . PRO A 1 127 ? 20.062 8.32 -2.043 1 91.81 127 PRO A C 1
ATOM 1074 O O . PRO A 1 127 ? 19.844 8.891 -3.119 1 91.81 127 PRO A O 1
ATOM 1077 N N . ARG A 1 128 ? 20.406 7.074 -2.012 1 94.5 128 ARG A N 1
ATOM 1078 C CA . ARG A 1 128 ? 20.531 6.273 -3.225 1 94.5 128 ARG A CA 1
ATOM 1079 C C . ARG A 1 128 ? 19.188 6.137 -3.938 1 94.5 128 ARG A C 1
ATOM 1081 O O . ARG A 1 128 ? 19.141 5.898 -5.145 1 94.5 128 ARG A O 1
ATOM 1088 N N . ILE A 1 129 ? 18.062 6.254 -3.201 1 95.12 129 ILE A N 1
ATOM 1089 C CA . ILE A 1 129 ? 16.734 6.18 -3.799 1 95.12 129 ILE A CA 1
ATOM 1090 C C . ILE A 1 129 ? 16.562 7.309 -4.812 1 95.12 129 ILE A C 1
ATOM 1092 O O . ILE A 1 129 ? 15.914 7.129 -5.848 1 95.12 129 ILE A O 1
ATOM 1096 N N . GLN A 1 130 ? 17.172 8.461 -4.48 1 93.81 130 GLN A N 1
ATOM 1097 C CA . GLN A 1 130 ? 17.094 9.586 -5.402 1 93.81 130 GLN A CA 1
ATOM 1098 C C . GLN A 1 130 ? 17.781 9.258 -6.73 1 93.81 130 GLN A C 1
ATOM 1100 O O . GLN A 1 130 ? 17.297 9.656 -7.793 1 93.81 130 GLN A O 1
ATOM 1105 N N . GLY A 1 131 ? 18.891 8.602 -6.637 1 95.19 131 GLY A N 1
ATOM 1106 C CA . GLY A 1 131 ? 19.547 8.164 -7.855 1 95.19 131 GLY A CA 1
ATOM 1107 C C . GLY A 1 131 ? 18.703 7.234 -8.695 1 95.19 131 GLY A C 1
ATOM 1108 O O . GLY A 1 131 ? 18.672 7.352 -9.922 1 95.19 131 GLY A O 1
ATOM 1109 N N . ILE A 1 132 ? 18.031 6.324 -8.055 1 95.81 132 ILE A N 1
ATOM 1110 C CA . ILE A 1 132 ? 17.156 5.398 -8.758 1 95.81 132 ILE A CA 1
ATOM 1111 C C . ILE A 1 132 ? 16 6.168 -9.391 1 95.81 132 ILE A C 1
ATOM 1113 O O . ILE A 1 132 ? 15.648 5.934 -10.555 1 95.81 132 ILE A O 1
ATOM 1117 N N . LYS A 1 133 ? 15.453 7.07 -8.656 1 96.25 133 LYS A N 1
ATOM 1118 C CA . LYS A 1 133 ? 14.383 7.934 -9.141 1 96.25 133 LYS A CA 1
ATOM 1119 C C . LYS A 1 133 ? 14.789 8.656 -10.422 1 96.25 133 LYS A C 1
ATOM 1121 O O . LYS A 1 133 ? 14.055 8.633 -11.414 1 96.25 133 LYS A O 1
ATOM 1126 N N . GLU A 1 134 ? 15.906 9.227 -10.398 1 96.75 134 GLU A N 1
ATOM 1127 C CA . GLU A 1 134 ? 16.406 10 -11.539 1 96.75 134 GLU A CA 1
ATOM 1128 C C . GLU A 1 134 ? 16.609 9.102 -12.758 1 96.75 134 GLU A C 1
ATOM 1130 O O . GLU A 1 134 ? 16.297 9.492 -13.883 1 96.75 134 GLU A O 1
ATOM 1135 N N . ALA A 1 135 ? 17.156 7.969 -12.523 1 96.56 135 ALA A N 1
ATOM 1136 C CA . ALA A 1 135 ? 17.375 7.02 -13.617 1 96.56 135 ALA A CA 1
ATOM 1137 C C . ALA A 1 135 ? 16.062 6.617 -14.266 1 96.56 135 ALA A C 1
ATOM 1139 O O . ALA A 1 135 ? 15.977 6.523 -15.492 1 96.56 135 ALA A O 1
ATOM 1140 N N . ILE A 1 136 ? 15.094 6.422 -13.484 1 95.88 136 ILE A N 1
ATOM 1141 C CA . ILE A 1 136 ? 13.781 6.012 -13.977 1 95.88 136 ILE A CA 1
ATOM 1142 C C . ILE A 1 136 ? 13.141 7.164 -14.75 1 95.88 136 ILE A C 1
ATOM 1144 O O . ILE A 1 136 ? 12.547 6.953 -15.812 1 95.88 136 ILE A O 1
ATOM 1148 N N . GLU A 1 137 ? 13.227 8.328 -14.148 1 96.56 137 GLU A N 1
ATOM 1149 C CA . GLU A 1 137 ? 12.719 9.508 -14.844 1 96.56 137 GLU A CA 1
ATOM 1150 C C . GLU A 1 137 ? 13.32 9.633 -16.234 1 96.56 137 GLU A C 1
ATOM 1152 O O . GLU A 1 137 ? 12.609 9.898 -17.219 1 96.56 137 GLU A O 1
ATOM 1157 N N . GLU A 1 138 ? 14.562 9.391 -16.328 1 95.94 138 GLU A N 1
ATOM 1158 C CA . GLU A 1 138 ? 15.266 9.5 -17.609 1 95.94 138 GLU A CA 1
ATOM 1159 C C . GLU A 1 138 ? 14.867 8.375 -18.547 1 95.94 138 GLU A C 1
ATOM 1161 O O . GLU A 1 138 ? 14.594 8.609 -19.734 1 95.94 138 GLU A O 1
ATOM 1166 N N . ALA A 1 139 ? 14.789 7.234 -18.094 1 95.19 139 ALA A N 1
ATOM 1167 C CA . ALA A 1 139 ? 14.539 6.047 -18.906 1 95.19 139 ALA A CA 1
ATOM 1168 C C . ALA A 1 139 ? 13.133 6.07 -19.5 1 95.19 139 ALA A C 1
ATOM 1170 O O . ALA A 1 139 ? 12.922 5.633 -20.641 1 95.19 139 ALA A O 1
ATOM 1171 N N . PHE A 1 140 ? 12.156 6.652 -18.75 1 94.5 140 PHE A N 1
ATOM 1172 C CA . PHE A 1 140 ? 10.773 6.492 -19.188 1 94.5 140 PHE A CA 1
ATOM 1173 C C . PHE A 1 140 ? 10.148 7.84 -19.516 1 94.5 140 PHE A C 1
ATOM 1175 O O . PHE A 1 140 ? 9 7.906 -19.953 1 94.5 140 PHE A O 1
ATOM 1182 N N . GLY A 1 141 ? 10.891 8.875 -19.312 1 95.38 141 GLY A N 1
ATOM 1183 C CA . GLY A 1 141 ? 10.383 10.195 -19.641 1 95.38 141 GLY A CA 1
ATOM 1184 C C . GLY A 1 141 ? 9.234 10.633 -18.766 1 95.38 141 GLY A C 1
ATOM 1185 O O . GLY A 1 141 ? 8.203 11.102 -19.25 1 95.38 141 GLY A O 1
ATOM 1186 N N . VAL A 1 142 ? 9.367 10.5 -17.469 1 95.44 142 VAL A N 1
ATOM 1187 C CA . VAL A 1 142 ? 8.328 10.836 -16.5 1 95.44 142 VAL A CA 1
ATOM 1188 C C . VAL A 1 142 ? 8.891 11.758 -15.43 1 95.44 142 VAL A C 1
ATOM 1190 O O . VAL A 1 142 ? 10.109 11.844 -15.242 1 95.44 142 VAL A O 1
ATOM 1193 N N . ARG A 1 143 ? 8.086 12.516 -14.828 1 94.69 143 ARG A N 1
ATOM 1194 C CA . ARG A 1 143 ? 8.406 13.25 -13.617 1 94.69 143 ARG A CA 1
ATOM 1195 C C . ARG A 1 143 ? 7.855 12.547 -12.383 1 94.69 143 ARG A C 1
ATOM 1197 O O . ARG A 1 143 ? 6.641 12.383 -12.242 1 94.69 143 ARG A O 1
ATOM 1204 N N . ILE A 1 144 ? 8.719 12.164 -11.555 1 93.56 144 ILE A N 1
ATOM 1205 C CA . ILE A 1 144 ? 8.305 11.453 -10.352 1 93.56 144 ILE A CA 1
ATOM 1206 C C . ILE A 1 144 ? 8.094 12.445 -9.211 1 93.56 144 ILE A C 1
ATOM 1208 O O . ILE A 1 144 ? 9.008 13.188 -8.852 1 93.56 144 ILE A O 1
ATOM 1212 N N . ASP A 1 145 ? 6.941 12.391 -8.617 1 89.31 145 ASP A N 1
ATOM 1213 C CA . ASP A 1 145 ? 6.555 13.352 -7.586 1 89.31 145 ASP A CA 1
ATOM 1214 C C . ASP A 1 145 ? 6.812 12.789 -6.191 1 89.31 145 ASP A C 1
ATOM 1216 O O . ASP A 1 145 ? 7.066 13.539 -5.246 1 89.31 145 ASP 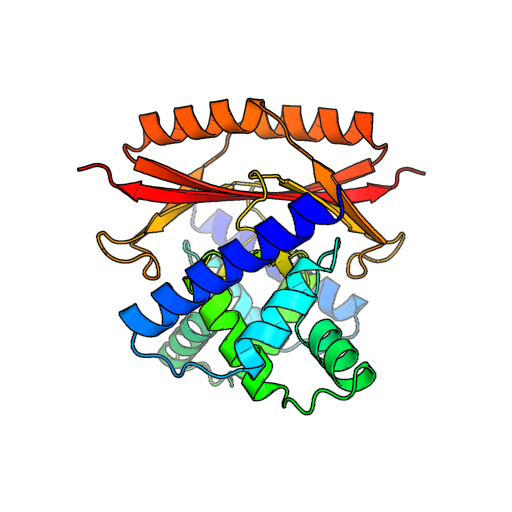A O 1
ATOM 1220 N N . SER A 1 146 ? 6.645 11.523 -6.062 1 89.5 146 SER A N 1
ATOM 1221 C CA . SER A 1 146 ? 6.777 10.891 -4.758 1 89.5 146 SER A CA 1
ATOM 1222 C C . SER A 1 146 ? 7.098 9.406 -4.898 1 89.5 146 SER A C 1
ATOM 1224 O O . SER A 1 146 ? 7.059 8.859 -6 1 89.5 146 SER A O 1
ATOM 1226 N N . HIS A 1 147 ? 7.484 8.812 -3.809 1 92.12 147 HIS A N 1
ATOM 1227 C CA . HIS A 1 147 ? 7.727 7.371 -3.787 1 92.12 147 HIS A CA 1
ATOM 1228 C C . HIS A 1 147 ? 7.375 6.773 -2.428 1 92.12 147 HIS A C 1
ATOM 1230 O O . HIS A 1 147 ? 7.254 7.5 -1.439 1 92.12 147 HIS A O 1
ATOM 1236 N N . SER A 1 148 ? 7.227 5.504 -2.441 1 91.56 148 SER A N 1
ATOM 1237 C CA . SER A 1 148 ? 7.047 4.711 -1.229 1 91.56 148 SER A CA 1
ATOM 1238 C C . SER A 1 148 ? 7.887 3.438 -1.272 1 91.56 148 SER A C 1
ATOM 1240 O O . SER A 1 148 ? 7.785 2.652 -2.217 1 91.56 148 SER A O 1
ATOM 1242 N N . LEU A 1 149 ? 8.727 3.297 -0.282 1 93.88 149 LEU A N 1
ATOM 1243 C CA . LEU A 1 149 ? 9.547 2.096 -0.165 1 93.88 149 LEU A CA 1
ATOM 1244 C C . LEU A 1 149 ? 9.336 1.425 1.188 1 93.88 149 LEU A C 1
ATOM 1246 O O . LEU A 1 149 ? 9.461 2.072 2.232 1 93.88 149 LEU A O 1
ATOM 1250 N N . TYR A 1 150 ? 8.984 0.18 1.108 1 93.38 150 TYR A N 1
ATOM 1251 C CA . TYR A 1 150 ? 8.836 -0.649 2.299 1 93.38 150 TYR A CA 1
ATOM 1252 C C . TYR A 1 150 ? 9.773 -1.848 2.254 1 93.38 150 TYR A C 1
ATOM 1254 O O . TYR A 1 150 ? 9.812 -2.576 1.26 1 93.38 150 TYR A O 1
ATOM 1262 N N . PHE A 1 151 ? 10.539 -1.983 3.312 1 94.25 151 PHE A N 1
ATOM 1263 C CA . PHE A 1 151 ? 11.242 -3.24 3.557 1 94.25 151 PHE A CA 1
ATOM 1264 C C . PHE A 1 151 ? 10.539 -4.047 4.645 1 94.25 151 PHE A C 1
ATOM 1266 O O . PHE A 1 151 ? 10.109 -3.488 5.656 1 94.25 151 PHE A O 1
ATOM 1273 N N . TYR A 1 152 ? 10.375 -5.305 4.391 1 92.25 152 TYR A N 1
ATOM 1274 C CA . TYR A 1 152 ? 9.734 -6.191 5.359 1 92.25 152 TYR A CA 1
ATOM 1275 C C . TYR A 1 152 ? 10.719 -7.238 5.867 1 92.25 152 TYR A C 1
ATOM 1277 O O . TYR A 1 152 ? 11.359 -7.934 5.078 1 92.25 152 TYR A O 1
ATOM 1285 N N . GLY A 1 153 ? 10.797 -7.34 7.227 1 92.5 153 GLY A N 1
ATOM 1286 C CA . GLY A 1 153 ? 11.766 -8.281 7.758 1 92.5 153 GLY A CA 1
ATOM 1287 C C . GLY A 1 153 ? 11.492 -8.68 9.195 1 92.5 153 GLY A C 1
ATOM 1288 O O . GLY A 1 153 ? 10.43 -8.367 9.734 1 92.5 153 GLY A O 1
ATOM 1289 N N . THR A 1 154 ? 12.406 -9.461 9.734 1 93.31 154 THR A N 1
ATOM 1290 C CA . THR A 1 154 ? 12.375 -9.922 11.117 1 93.31 154 THR A CA 1
ATOM 1291 C C . THR A 1 154 ? 13.727 -9.688 11.797 1 93.31 154 THR A C 1
ATOM 1293 O O . THR A 1 154 ? 14.766 -9.656 11.125 1 93.31 154 THR A O 1
ATOM 1296 N N . LYS A 1 155 ? 13.633 -9.469 13.117 1 91.75 155 LYS A N 1
ATOM 1297 C CA . LYS A 1 155 ? 14.867 -9.25 13.867 1 91.75 155 LYS A CA 1
ATOM 1298 C C . LYS A 1 155 ? 15.711 -10.523 13.922 1 91.75 155 LYS A C 1
ATOM 1300 O O . LYS A 1 155 ? 15.18 -11.625 14.062 1 91.75 155 LYS 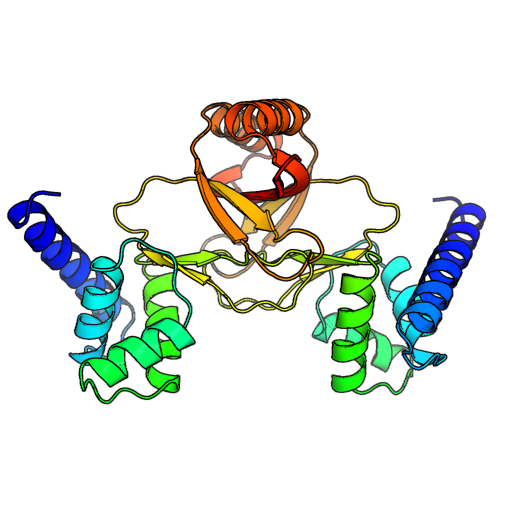A O 1
ATOM 1305 N N . ASN A 1 156 ? 16.969 -10.195 13.656 1 86.31 156 ASN A N 1
ATOM 1306 C CA . ASN A 1 156 ? 17.891 -11.32 13.758 1 86.31 156 ASN A CA 1
ATOM 1307 C C . ASN A 1 156 ? 18 -11.828 15.195 1 86.31 156 ASN A C 1
ATOM 1309 O O . ASN A 1 156 ? 17.812 -11.055 16.141 1 86.31 156 ASN A O 1
ATOM 1313 N N . ASP A 1 157 ? 18.078 -13.156 15.289 1 72.31 157 ASP A N 1
ATOM 1314 C CA . ASP A 1 157 ? 18.391 -13.719 16.609 1 72.31 157 ASP A CA 1
ATOM 1315 C C . ASP A 1 157 ? 19.75 -13.227 17.109 1 72.31 157 ASP A C 1
ATOM 1317 O O . ASP A 1 157 ? 20.641 -12.953 16.312 1 72.31 157 ASP A O 1
ATOM 1321 N N . MET B 1 1 ? 5.801 -17.578 -23.141 1 56.34 1 MET B N 1
ATOM 1322 C CA . MET B 1 1 ? 6.117 -18.812 -22.406 1 56.34 1 MET B CA 1
ATOM 1323 C C . MET B 1 1 ? 5.566 -20.031 -23.125 1 56.34 1 MET B C 1
ATOM 1325 O O . MET B 1 1 ? 4.496 -19.969 -23.734 1 56.34 1 MET B O 1
ATOM 1329 N N . ASP B 1 2 ? 6.379 -20.953 -23.203 1 72.31 2 ASP B N 1
ATOM 1330 C CA . ASP B 1 2 ? 6.027 -22.219 -23.844 1 72.31 2 ASP B CA 1
ATOM 1331 C C . ASP B 1 2 ? 4.84 -22.875 -23.141 1 72.31 2 ASP B C 1
ATOM 1333 O O . ASP B 1 2 ? 4.664 -22.734 -21.938 1 72.31 2 ASP B O 1
ATOM 1337 N N . THR B 1 3 ? 3.773 -23.203 -23.906 1 77.62 3 THR B N 1
ATOM 1338 C CA . THR B 1 3 ? 2.535 -23.812 -23.438 1 77.62 3 THR B CA 1
ATOM 1339 C C . THR B 1 3 ? 2.828 -24.938 -22.453 1 77.62 3 THR B C 1
ATOM 1341 O O . THR B 1 3 ? 2.133 -25.078 -21.438 1 77.62 3 THR B O 1
ATOM 1344 N N . ILE B 1 4 ? 3.838 -25.688 -22.688 1 84.12 4 ILE B N 1
ATOM 1345 C CA . ILE B 1 4 ? 4.18 -26.812 -21.812 1 84.12 4 ILE B CA 1
ATOM 1346 C C . ILE B 1 4 ? 4.66 -26.281 -20.453 1 84.12 4 ILE B C 1
ATOM 1348 O O . ILE B 1 4 ? 4.289 -26.812 -19.406 1 84.12 4 ILE B O 1
ATOM 1352 N N . GLN B 1 5 ? 5.508 -25.297 -20.5 1 85.06 5 GLN B N 1
ATOM 1353 C CA . GLN B 1 5 ? 6.02 -24.719 -19.25 1 85.06 5 GLN B CA 1
ATOM 1354 C C . GLN B 1 5 ? 4.895 -24.094 -18.438 1 85.06 5 GLN B C 1
ATOM 1356 O O . GLN B 1 5 ? 4.879 -24.203 -17.203 1 85.06 5 GLN B O 1
ATOM 1361 N N . LYS B 1 6 ? 3.967 -23.531 -19.156 1 87.31 6 LYS B N 1
ATOM 1362 C CA . LYS B 1 6 ? 2.824 -22.938 -18.484 1 87.31 6 LYS B CA 1
ATOM 1363 C C . LYS B 1 6 ? 1.995 -23.984 -17.766 1 87.31 6 LYS B C 1
ATOM 1365 O O . LYS B 1 6 ? 1.555 -23.781 -16.625 1 87.31 6 LYS B O 1
ATOM 1370 N N . GLU B 1 7 ? 1.788 -25.047 -18.422 1 89.38 7 GLU B N 1
ATOM 1371 C CA . GLU B 1 7 ? 1.023 -26.125 -17.812 1 89.38 7 GLU B CA 1
ATOM 1372 C C . GLU B 1 7 ? 1.739 -26.688 -16.594 1 89.38 7 GLU B C 1
ATOM 1374 O O . GLU B 1 7 ? 1.1 -27.031 -15.594 1 89.38 7 GLU B O 1
ATOM 1379 N N . LYS B 1 8 ? 3.006 -26.797 -16.719 1 91.5 8 LYS B N 1
ATOM 1380 C CA . LYS B 1 8 ? 3.803 -27.281 -15.594 1 91.5 8 LYS B CA 1
ATOM 1381 C C . LYS B 1 8 ? 3.729 -26.312 -14.414 1 91.5 8 LYS B C 1
ATOM 1383 O O . LYS B 1 8 ? 3.625 -26.734 -13.258 1 91.5 8 LYS B O 1
ATOM 1388 N N . ASN B 1 9 ? 3.768 -25.078 -14.734 1 91.62 9 ASN B N 1
ATOM 1389 C CA . ASN B 1 9 ? 3.678 -24.062 -13.695 1 91.62 9 ASN B CA 1
ATOM 1390 C C . ASN B 1 9 ? 2.328 -24.109 -12.984 1 91.62 9 ASN B C 1
ATOM 1392 O O . ASN B 1 9 ? 2.26 -23.953 -11.766 1 91.62 9 ASN B O 1
ATOM 1396 N N . ILE B 1 10 ? 1.35 -24.312 -13.789 1 94 10 ILE B N 1
ATOM 1397 C CA . ILE B 1 10 ? 0.005 -24.359 -13.227 1 94 10 ILE B CA 1
ATOM 1398 C C . ILE B 1 10 ? -0.117 -25.578 -12.297 1 94 10 ILE B C 1
ATOM 1400 O O . ILE B 1 10 ? -0.682 -25.469 -11.203 1 94 10 ILE B O 1
ATOM 1404 N N . ALA B 1 11 ? 0.411 -26.656 -12.703 1 95.19 11 ALA B N 1
ATOM 1405 C CA . ALA B 1 11 ? 0.389 -27.859 -11.867 1 95.19 11 ALA B CA 1
ATOM 1406 C C . ALA B 1 11 ? 1.116 -27.625 -10.547 1 95.19 11 ALA B C 1
ATOM 1408 O O . ALA B 1 11 ? 0.646 -28.047 -9.484 1 95.19 11 ALA B O 1
ATOM 1409 N N . LEU B 1 12 ? 2.166 -27 -10.688 1 95.44 12 LEU B N 1
ATOM 1410 C CA . LEU B 1 12 ? 2.98 -26.75 -9.5 1 95.44 12 LEU B CA 1
ATOM 1411 C C . LEU B 1 12 ? 2.24 -25.844 -8.516 1 95.44 12 LEU B C 1
ATOM 1413 O O . LEU B 1 12 ? 2.195 -26.141 -7.32 1 95.44 12 LEU B O 1
ATOM 1417 N N . ILE B 1 13 ? 1.699 -24.719 -8.953 1 96.19 13 ILE B N 1
ATOM 1418 C CA . ILE B 1 13 ? 1.036 -23.797 -8.039 1 96.19 13 ILE B CA 1
ATOM 1419 C C . ILE B 1 13 ? -0.214 -24.469 -7.461 1 96.19 13 ILE B C 1
ATOM 1421 O O . ILE B 1 13 ? -0.604 -24.172 -6.324 1 96.19 13 ILE B O 1
ATOM 1425 N N . LYS B 1 14 ? -0.885 -25.297 -8.164 1 96.81 14 LYS B N 1
ATOM 1426 C CA . LYS B 1 14 ? -2.023 -26.047 -7.633 1 96.81 14 LYS B CA 1
ATOM 1427 C C . LYS B 1 14 ? -1.591 -26.969 -6.5 1 96.81 14 LYS B C 1
ATOM 1429 O O . LYS B 1 14 ? -2.299 -27.125 -5.504 1 96.81 14 LYS B O 1
ATOM 1434 N N . ASP B 1 15 ? -0.452 -27.547 -6.703 1 97.31 15 ASP B N 1
ATOM 1435 C CA . ASP B 1 15 ? 0.097 -28.406 -5.656 1 97.31 15 ASP B CA 1
ATOM 1436 C C . ASP B 1 15 ? 0.447 -27.594 -4.41 1 97.31 15 ASP B C 1
ATOM 1438 O O . ASP B 1 15 ? 0.204 -28.031 -3.285 1 97.31 15 ASP B O 1
ATOM 1442 N N . VAL B 1 16 ? 1.03 -26.547 -4.652 1 96.75 16 VAL B N 1
ATOM 1443 C CA . VAL B 1 16 ? 1.369 -25.672 -3.545 1 96.75 16 VAL B CA 1
ATOM 1444 C C . VAL B 1 16 ? 0.102 -25.281 -2.787 1 96.75 16 VAL B C 1
ATOM 1446 O O . VAL B 1 16 ? 0.071 -25.312 -1.556 1 96.75 16 VAL B O 1
ATOM 1449 N N . LEU B 1 17 ? -0.93 -24.875 -3.52 1 97.5 17 LEU B N 1
ATOM 1450 C CA . LEU B 1 17 ? -2.201 -24.516 -2.902 1 97.5 17 LEU B CA 1
ATOM 1451 C C . LEU B 1 17 ? -2.771 -25.688 -2.109 1 97.5 17 LEU B C 1
ATOM 1453 O O . LEU B 1 17 ? -3.193 -25.516 -0.963 1 97.5 17 LEU B O 1
ATOM 1457 N N . ARG B 1 18 ? -2.756 -26.766 -2.676 1 97.44 18 ARG B N 1
ATOM 1458 C CA . ARG B 1 18 ? -3.279 -27.969 -2.027 1 97.44 18 ARG B CA 1
ATOM 1459 C C . ARG B 1 18 ? -2.59 -28.219 -0.688 1 97.44 18 ARG B C 1
ATOM 1461 O O . ARG B 1 18 ? -3.254 -28.453 0.323 1 97.44 18 ARG B O 1
ATOM 1468 N N . ASN B 1 19 ? -1.359 -28.203 -0.682 1 97.5 19 ASN B N 1
ATOM 1469 C CA . ASN B 1 19 ? -0.581 -28.422 0.532 1 97.5 19 ASN B CA 1
ATOM 1470 C C . ASN B 1 19 ? -0.879 -27.359 1.592 1 97.5 19 ASN B C 1
ATOM 1472 O O . ASN B 1 19 ? -0.972 -27.672 2.779 1 97.5 19 ASN B O 1
ATOM 1476 N N . TYR B 1 20 ? -0.934 -26.172 1.125 1 96.56 20 TYR B N 1
ATOM 1477 C CA . TYR B 1 20 ? -1.237 -25.078 2.055 1 96.56 20 TYR B CA 1
ATOM 1478 C C . TYR B 1 20 ? -2.605 -25.281 2.695 1 96.56 20 TYR B C 1
ATOM 1480 O O . TYR B 1 20 ? -2.764 -25.109 3.906 1 96.56 20 TYR B O 1
ATOM 1488 N N . LEU B 1 21 ? -3.617 -25.578 1.889 1 97.25 21 LEU B N 1
ATOM 1489 C CA . LEU B 1 21 ? -4.973 -25.797 2.381 1 97.25 21 LEU B CA 1
ATOM 1490 C C . LEU B 1 21 ? -5.004 -26.922 3.408 1 97.25 21 LEU B C 1
ATOM 1492 O O . LEU B 1 21 ? -5.66 -26.812 4.445 1 97.25 21 LEU B O 1
ATOM 1496 N N . LEU B 1 22 ? -4.277 -27.906 3.135 1 96.44 22 LEU B N 1
ATOM 1497 C CA . LEU B 1 22 ? -4.191 -29.047 4.039 1 96.44 22 LEU B CA 1
ATOM 1498 C C . LEU B 1 22 ? -3.525 -28.656 5.352 1 96.44 22 LEU B C 1
ATOM 1500 O O . LEU B 1 22 ? -4.035 -28.969 6.43 1 96.44 22 LEU B O 1
ATOM 1504 N N . GLU B 1 23 ? -2.459 -28 5.324 1 96 23 GLU B N 1
ATOM 1505 C CA . GLU B 1 23 ? -1.677 -27.594 6.488 1 96 23 GLU B CA 1
ATOM 1506 C C . GLU B 1 23 ? -2.477 -26.672 7.395 1 96 23 GLU B C 1
ATOM 1508 O O . GLU B 1 23 ? -2.396 -26.766 8.625 1 96 23 GLU B O 1
ATOM 1513 N N . LYS B 1 24 ? -3.242 -25.781 6.797 1 94.81 24 LYS B N 1
ATOM 1514 C CA . LYS B 1 24 ? -3.939 -24.766 7.566 1 94.81 24 LYS B CA 1
ATOM 1515 C C . LYS B 1 24 ? -5.363 -25.203 7.898 1 94.81 24 LYS B C 1
ATOM 1517 O O . LYS B 1 24 ? -6.074 -24.516 8.641 1 94.81 24 LYS B O 1
ATOM 1522 N N . GLY B 1 25 ? -5.832 -26.219 7.34 1 95.25 25 GLY B N 1
ATOM 1523 C CA . GLY B 1 25 ? -7.152 -26.75 7.625 1 95.25 25 GLY B CA 1
ATOM 1524 C C . GLY B 1 25 ? -8.266 -26.047 6.875 1 95.25 25 GLY B C 1
ATOM 1525 O O . GLY B 1 25 ? -9.391 -25.953 7.359 1 95.25 25 GLY B O 1
ATOM 1526 N N . PHE B 1 26 ? -7.949 -25.453 5.754 1 95.25 26 PHE B N 1
ATOM 1527 C CA . PHE B 1 26 ? -8.961 -24.812 4.926 1 95.25 26 PHE B CA 1
ATOM 1528 C C . PHE B 1 26 ? -9.641 -25.828 4.012 1 95.25 26 PHE B C 1
ATOM 1530 O O . PHE B 1 26 ? -9.062 -26.875 3.707 1 95.25 26 PHE B O 1
ATOM 1537 N N . ARG B 1 27 ? -10.859 -25.5 3.596 1 94.19 27 ARG B N 1
ATOM 1538 C CA . ARG B 1 27 ? -11.586 -26.344 2.662 1 94.19 27 ARG B CA 1
ATOM 1539 C C . ARG B 1 27 ? -10.898 -26.375 1.301 1 94.19 27 ARG B C 1
ATOM 1541 O O . ARG B 1 27 ? -10.484 -25.344 0.782 1 94.19 27 ARG B O 1
ATOM 1548 N N . ASN B 1 28 ? -10.805 -27.625 0.808 1 95.12 28 ASN B N 1
ATOM 1549 C CA . ASN B 1 28 ? -10.25 -27.844 -0.521 1 95.12 28 ASN B CA 1
ATOM 1550 C C . ASN B 1 28 ? -11.344 -27.891 -1.586 1 95.12 28 ASN B C 1
ATOM 1552 O O . ASN B 1 28 ? -11.844 -28.969 -1.913 1 95.12 28 ASN B O 1
ATOM 1556 N N . THR B 1 29 ? -11.672 -26.766 -2.16 1 94.19 29 THR B N 1
ATOM 1557 C CA . THR B 1 29 ? -12.773 -26.688 -3.113 1 94.19 29 THR B CA 1
ATOM 1558 C C . THR B 1 29 ? -12.25 -26.469 -4.527 1 94.19 29 THR B C 1
ATOM 1560 O O . THR B 1 29 ? -11.242 -25.781 -4.723 1 94.19 29 THR B O 1
ATOM 1563 N N . PRO B 1 30 ? -12.961 -27.062 -5.496 1 94.25 30 PRO B N 1
ATOM 1564 C CA . PRO B 1 30 ? -12.555 -26.859 -6.887 1 94.25 30 PRO B CA 1
ATOM 1565 C C . PRO B 1 30 ? -12.547 -25.375 -7.285 1 94.25 30 PRO B C 1
ATOM 1567 O O . PRO B 1 30 ? 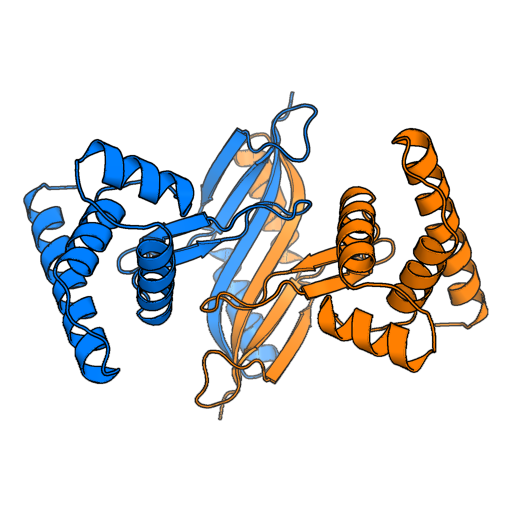-11.75 -24.969 -8.133 1 94.25 30 PRO B O 1
ATOM 1570 N N . GLU B 1 31 ? -13.336 -24.594 -6.719 1 93.94 31 GLU B N 1
ATOM 1571 C CA . GLU B 1 31 ? -13.453 -23.172 -7.008 1 93.94 31 GLU B CA 1
ATOM 1572 C C . GLU B 1 31 ? -12.133 -22.453 -6.773 1 93.94 31 GLU B C 1
ATOM 1574 O O . GLU B 1 31 ? -11.742 -21.594 -7.57 1 93.94 31 GLU B O 1
ATOM 1579 N N . ARG B 1 32 ? -11.453 -22.812 -5.766 1 95.69 32 ARG B N 1
ATOM 1580 C CA . ARG B 1 32 ? -10.18 -22.188 -5.438 1 95.69 32 ARG B CA 1
ATOM 1581 C C . ARG B 1 32 ? -9.141 -22.438 -6.523 1 95.69 32 ARG B C 1
ATOM 1583 O O . ARG B 1 32 ? -8.383 -21.547 -6.895 1 95.69 32 ARG B O 1
ATOM 1590 N N . TYR B 1 33 ? -9.156 -23.609 -7.031 1 96.56 33 TYR B N 1
ATOM 1591 C CA . TYR B 1 33 ? -8.203 -23.953 -8.078 1 96.56 33 TYR B CA 1
ATOM 1592 C C . TYR B 1 33 ? -8.531 -23.25 -9.383 1 96.56 33 TYR B C 1
ATOM 1594 O O . TYR B 1 33 ? -7.637 -22.812 -10.109 1 96.56 33 TYR B O 1
ATOM 1602 N N . THR B 1 34 ? -9.789 -23.156 -9.625 1 95.5 34 THR B N 1
ATOM 1603 C CA . THR B 1 34 ? -10.227 -22.453 -10.82 1 95.5 34 THR B CA 1
ATOM 1604 C C . THR B 1 34 ? -9.805 -20.984 -10.766 1 95.5 34 THR B C 1
ATOM 1606 O O . THR B 1 34 ? -9.289 -20.438 -11.742 1 95.5 34 THR B O 1
ATOM 1609 N N . ILE B 1 35 ? -10.016 -20.391 -9.68 1 96.31 35 ILE B N 1
ATOM 1610 C CA . ILE B 1 35 ? -9.648 -18.984 -9.484 1 96.31 35 ILE B CA 1
ATOM 1611 C C . ILE B 1 35 ? -8.141 -18.828 -9.648 1 96.31 35 ILE B C 1
ATOM 1613 O O . ILE B 1 35 ? -7.676 -17.906 -10.328 1 96.31 35 ILE B O 1
ATOM 1617 N N . LEU B 1 36 ? -7.418 -19.719 -9.062 1 97.12 36 LEU B N 1
ATOM 1618 C CA . LEU B 1 36 ? -5.961 -19.672 -9.133 1 97.12 36 LEU B CA 1
ATOM 1619 C C . LEU B 1 36 ? -5.484 -19.766 -10.578 1 97.12 36 LEU B C 1
ATOM 1621 O O . LEU B 1 36 ? -4.613 -19.016 -11 1 97.12 36 LEU B O 1
ATOM 1625 N N . GLU B 1 37 ? -6.051 -20.688 -11.242 1 95.75 37 GLU B N 1
ATOM 1626 C CA . GLU B 1 37 ? -5.68 -20.875 -12.641 1 95.75 37 GLU B CA 1
ATOM 1627 C C . GLU B 1 37 ? -5.953 -19.625 -13.461 1 95.75 37 GLU B C 1
ATOM 1629 O O . GLU B 1 37 ? -5.129 -19.219 -14.289 1 95.75 37 GLU B O 1
ATOM 1634 N N . GLU B 1 38 ? -7.051 -19 -13.312 1 95.06 38 GLU B N 1
ATOM 1635 C CA . GLU B 1 38 ? -7.391 -17.781 -14.031 1 95.06 38 GLU B CA 1
ATOM 1636 C C . GLU B 1 38 ? -6.387 -16.656 -13.734 1 95.06 38 GLU B C 1
ATOM 1638 O O . GLU B 1 38 ? -5.965 -15.945 -14.641 1 95.06 38 GLU B O 1
ATOM 1643 N N . ILE B 1 39 ? -6.051 -16.578 -12.492 1 95.62 39 ILE B N 1
ATOM 1644 C CA . ILE B 1 39 ? -5.098 -15.562 -12.07 1 95.62 39 ILE B CA 1
ATOM 1645 C C . ILE B 1 39 ? -3.762 -15.789 -12.773 1 95.62 39 ILE B C 1
ATOM 1647 O O . ILE B 1 39 ? -3.154 -14.836 -13.281 1 95.62 39 ILE B O 1
ATOM 1651 N N . TYR B 1 40 ? -3.312 -16.969 -12.852 1 95.12 40 TYR B N 1
ATOM 1652 C CA . TYR B 1 40 ? -1.993 -17.266 -13.391 1 95.12 40 TYR B CA 1
ATOM 1653 C C . TYR B 1 40 ? -2.018 -17.266 -14.914 1 95.12 40 TYR B C 1
ATOM 1655 O O . TYR B 1 40 ? -0.967 -17.297 -15.562 1 95.12 40 TYR B O 1
ATOM 1663 N N . ASN B 1 41 ? -3.221 -17.203 -15.438 1 92.81 41 ASN B N 1
ATOM 1664 C CA . ASN B 1 41 ? -3.354 -17.031 -16.875 1 92.81 41 ASN B CA 1
ATOM 1665 C C . ASN B 1 41 ? -3.391 -15.562 -17.266 1 92.81 41 ASN B C 1
ATOM 1667 O O . ASN B 1 41 ? -3.303 -15.227 -18.453 1 92.81 41 ASN B O 1
ATOM 1671 N N . MET B 1 42 ? -3.48 -14.742 -16.266 1 88.56 42 MET B N 1
ATOM 1672 C CA . MET B 1 42 ? -3.443 -13.297 -16.516 1 88.56 42 MET B CA 1
ATOM 1673 C C . MET B 1 42 ? -2.014 -12.773 -16.453 1 88.56 42 MET B C 1
ATOM 1675 O O . MET B 1 42 ? -1.207 -13.25 -15.648 1 88.56 42 MET B O 1
ATOM 1679 N N . ASP B 1 43 ? -1.697 -11.766 -17.234 1 85.06 43 ASP B N 1
ATOM 1680 C CA . ASP B 1 43 ? -0.35 -11.203 -17.25 1 85.06 43 ASP B CA 1
ATOM 1681 C C . ASP B 1 43 ? -0.339 -9.781 -16.672 1 85.06 43 ASP B C 1
ATOM 1683 O O . ASP B 1 43 ? 0.666 -9.078 -16.781 1 85.06 43 ASP B O 1
ATOM 1687 N N . HIS B 1 44 ? -1.472 -9.391 -16.062 1 86.94 44 HIS B N 1
ATOM 1688 C CA . HIS B 1 44 ? -1.57 -8.039 -15.523 1 86.94 44 HIS B CA 1
ATOM 1689 C C . HIS B 1 44 ? -2.096 -8.047 -14.094 1 86.94 44 HIS B C 1
ATOM 1691 O O . HIS B 1 44 ? -2.557 -9.078 -13.609 1 86.94 44 HIS B O 1
ATOM 1697 N N . HIS B 1 45 ? -1.925 -6.918 -13.477 1 89.81 45 HIS B N 1
ATOM 1698 C CA . HIS B 1 45 ? -2.531 -6.746 -12.164 1 89.81 45 HIS B CA 1
ATOM 1699 C C . HIS B 1 45 ? -4.051 -6.832 -12.242 1 89.81 45 HIS B C 1
ATOM 1701 O O . HIS B 1 45 ? -4.637 -6.566 -13.297 1 89.81 45 HIS B O 1
ATOM 1707 N N . PHE B 1 46 ? -4.621 -7.289 -11.133 1 89.75 46 PHE B N 1
ATOM 1708 C CA . PHE B 1 46 ? -6.074 -7.387 -11.078 1 89.75 46 PHE B CA 1
ATOM 1709 C C . PHE B 1 46 ? -6.598 -6.961 -9.711 1 89.75 46 PHE B C 1
ATOM 1711 O O . PHE B 1 46 ? -5.848 -6.941 -8.734 1 89.75 46 PHE B O 1
ATOM 1718 N N . ASN B 1 47 ? -7.863 -6.531 -9.695 1 89.06 47 ASN B N 1
ATOM 1719 C CA . ASN B 1 47 ? -8.555 -6.344 -8.422 1 89.06 47 ASN B CA 1
ATOM 1720 C C . ASN B 1 47 ? -9.727 -7.312 -8.273 1 89.06 47 ASN B C 1
ATOM 1722 O O . ASN B 1 47 ? -9.992 -8.109 -9.18 1 89.06 47 ASN B O 1
ATOM 1726 N N . VAL B 1 48 ? -10.32 -7.293 -7.145 1 90 48 VAL B N 1
ATOM 1727 C CA . VAL B 1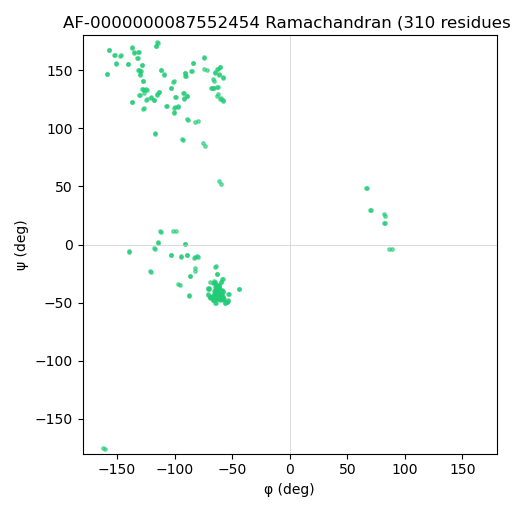 48 ? -11.367 -8.266 -6.855 1 90 48 VAL B CA 1
ATOM 1728 C C . VAL B 1 48 ? -12.516 -8.094 -7.844 1 90 48 VAL B C 1
ATOM 1730 O O . VAL B 1 48 ? -13.086 -9.078 -8.32 1 90 48 VAL B O 1
ATOM 1733 N N . ASP B 1 49 ? -12.781 -6.926 -8.18 1 88.94 49 ASP B N 1
ATOM 1734 C CA . ASP B 1 49 ? -13.867 -6.672 -9.117 1 88.94 49 ASP B CA 1
ATOM 1735 C C . ASP B 1 49 ? -13.539 -7.219 -10.508 1 88.94 49 ASP B C 1
ATOM 1737 O O . ASP B 1 49 ? -14.383 -7.828 -11.156 1 88.94 49 ASP B O 1
ATOM 1741 N N . ASP B 1 50 ? -12.352 -6.961 -10.953 1 88.44 50 ASP B N 1
ATOM 1742 C CA . ASP B 1 50 ? -11.875 -7.516 -12.219 1 88.44 50 ASP B CA 1
ATOM 1743 C C . ASP B 1 50 ? -12.023 -9.031 -12.25 1 88.44 50 ASP B C 1
ATOM 1745 O O . ASP B 1 50 ? -12.508 -9.594 -13.234 1 88.44 50 ASP B O 1
ATOM 1749 N N . LEU B 1 51 ? -11.562 -9.602 -11.18 1 93.19 51 LEU B N 1
ATOM 1750 C CA . LEU B 1 51 ? -11.586 -11.055 -11.094 1 93.19 51 LEU B CA 1
ATOM 1751 C C . LEU B 1 51 ? -13.023 -11.578 -11.078 1 93.19 51 LEU B C 1
ATOM 1753 O O . LEU B 1 51 ? -13.336 -12.57 -11.742 1 93.19 51 LEU B O 1
ATOM 1757 N N . TYR B 1 52 ? -13.875 -10.898 -10.383 1 94.62 52 TYR B N 1
ATOM 1758 C CA . TYR B 1 52 ? -15.281 -11.289 -10.32 1 94.62 52 TYR B CA 1
ATOM 1759 C C . TYR B 1 52 ? -15.922 -11.234 -11.703 1 94.62 52 TYR B C 1
ATOM 1761 O O . TYR B 1 52 ? -16.609 -12.18 -12.109 1 94.62 52 TYR B O 1
ATOM 1769 N N . LEU B 1 53 ? -15.695 -10.211 -12.367 1 93.25 53 LEU B N 1
ATOM 1770 C CA . LEU B 1 53 ? -16.25 -10.047 -13.711 1 93.25 53 LEU B CA 1
ATOM 1771 C C . LEU B 1 53 ? -15.734 -11.133 -14.648 1 93.25 53 LEU B C 1
ATOM 1773 O O . LEU B 1 53 ? -16.5 -11.688 -15.438 1 93.25 53 LEU B O 1
ATOM 1777 N N . LEU B 1 54 ? -14.492 -11.391 -14.578 1 93.38 54 LEU B N 1
ATOM 1778 C CA . LEU B 1 54 ? -13.898 -12.445 -15.391 1 93.38 54 LEU B CA 1
ATOM 1779 C C . LEU B 1 54 ? -14.562 -13.789 -15.109 1 93.38 54 LEU B C 1
ATOM 1781 O O . LEU B 1 54 ? -14.891 -14.531 -16.031 1 93.38 54 LEU B O 1
ATOM 1785 N N . MET B 1 55 ? -14.75 -14.078 -13.805 1 94.12 55 MET B N 1
ATOM 1786 C CA . MET B 1 55 ? -15.391 -15.328 -13.414 1 94.12 55 MET B CA 1
ATOM 1787 C C . MET B 1 55 ? -16.812 -15.406 -13.961 1 94.12 55 MET B C 1
ATOM 1789 O O . MET B 1 55 ? -17.234 -16.453 -14.461 1 94.12 55 MET B O 1
ATOM 1793 N N . MET B 1 56 ? -17.453 -14.375 -13.922 1 92.62 56 MET B N 1
ATOM 1794 C CA . MET B 1 56 ? -18.828 -14.312 -14.422 1 92.62 56 MET B CA 1
ATOM 1795 C C . MET B 1 56 ? -18.859 -14.555 -15.93 1 92.62 56 MET B C 1
ATOM 1797 O O . MET B 1 56 ? -19.703 -15.297 -16.422 1 92.62 56 MET B O 1
ATOM 1801 N N . GLN B 1 57 ? -18.016 -13.914 -16.547 1 93.69 57 GLN B N 1
ATOM 1802 C CA . GLN B 1 57 ? -17.953 -14.047 -18 1 93.69 57 GLN B CA 1
ATOM 1803 C C . GLN B 1 57 ? -17.688 -15.492 -18.422 1 93.69 57 GLN B C 1
ATOM 1805 O O . GLN B 1 57 ? -18.219 -15.953 -19.438 1 93.69 57 GLN B O 1
ATOM 1810 N N . LYS B 1 58 ? -16.984 -16.156 -17.641 1 93.5 58 LYS B N 1
ATOM 1811 C CA . LYS B 1 58 ? -16.625 -17.531 -17.953 1 93.5 58 LYS B CA 1
ATOM 1812 C C . LYS B 1 58 ? -17.656 -18.516 -17.375 1 93.5 58 LYS B C 1
ATOM 1814 O O . LYS B 1 58 ? -17.469 -19.719 -17.438 1 93.5 58 LYS B O 1
ATOM 1819 N N . LYS B 1 59 ? -18.688 -18 -16.703 1 91.12 59 LYS B N 1
ATOM 1820 C CA . LYS B 1 59 ? -19.828 -18.75 -16.172 1 91.12 59 LYS B CA 1
ATOM 1821 C C . LYS B 1 59 ? -19.406 -19.625 -14.992 1 91.12 59 LYS B C 1
ATOM 1823 O O . LYS B 1 59 ? -19.844 -20.766 -14.883 1 91.12 59 LYS B O 1
ATOM 1828 N N . TYR B 1 60 ? -18.391 -19.094 -14.344 1 88.69 60 TYR B N 1
ATOM 1829 C CA . TYR B 1 60 ? -18.094 -19.672 -13.047 1 88.69 60 TYR B CA 1
ATOM 1830 C C . TYR B 1 60 ? -18.891 -19 -11.938 1 88.69 60 TYR B C 1
ATOM 1832 O O . TYR B 1 60 ? -18.734 -17.797 -11.703 1 88.69 60 TYR B O 1
ATOM 1840 N N . HIS B 1 61 ? -19.875 -19.562 -11.352 1 87.56 61 HIS B N 1
ATOM 1841 C CA . HIS B 1 61 ? -20.75 -18.984 -10.352 1 87.56 61 HIS B CA 1
ATOM 1842 C C . HIS B 1 61 ? -20.062 -18.859 -9 1 87.56 61 HIS B C 1
ATOM 1844 O O . HIS B 1 61 ? -20.078 -19.812 -8.203 1 87.56 61 HIS B O 1
ATOM 1850 N N . VAL B 1 62 ? -19.359 -17.844 -8.789 1 91.38 62 VAL B N 1
ATOM 1851 C CA . VAL B 1 62 ? -18.688 -17.578 -7.52 1 91.38 62 VAL B CA 1
ATOM 1852 C C . VAL B 1 62 ? -19.109 -16.219 -6.984 1 91.38 62 VAL B C 1
ATOM 1854 O O . VAL B 1 62 ? -19.188 -15.242 -7.742 1 91.38 62 VAL B O 1
ATOM 1857 N N . SER B 1 63 ? -19.438 -16.141 -5.77 1 91.06 63 SER B N 1
ATOM 1858 C CA . SER B 1 63 ? -19.797 -14.867 -5.148 1 91.06 63 SER B CA 1
ATOM 1859 C C . SER B 1 63 ? -18.562 -14.008 -4.902 1 91.06 63 SER B C 1
ATOM 1861 O O . SER B 1 63 ? -17.453 -14.516 -4.844 1 91.06 63 SER B O 1
ATOM 1863 N N . LYS B 1 64 ? -18.75 -12.742 -4.719 1 91.25 64 LYS B N 1
ATOM 1864 C CA . LYS B 1 64 ? -17.656 -11.836 -4.383 1 91.25 64 LYS B CA 1
ATOM 1865 C C . LYS B 1 64 ? -17.031 -12.203 -3.037 1 91.25 64 LYS B C 1
ATOM 1867 O O . LYS B 1 64 ? -15.82 -12.086 -2.854 1 91.25 64 LYS B O 1
ATOM 1872 N N . ALA B 1 65 ? -17.844 -12.641 -2.123 1 91.5 65 ALA B N 1
ATOM 1873 C CA . ALA B 1 65 ? -17.359 -13.062 -0.807 1 91.5 65 ALA B CA 1
ATOM 1874 C C . ALA B 1 65 ? -16.391 -14.227 -0.923 1 91.5 65 ALA B C 1
ATOM 1876 O O . ALA B 1 65 ? -15.352 -14.25 -0.259 1 91.5 65 ALA B O 1
ATOM 1877 N N . THR B 1 66 ? -16.672 -15.148 -1.719 1 92.06 66 THR B N 1
ATOM 1878 C CA . THR B 1 66 ? -15.805 -16.297 -1.953 1 92.06 66 THR B CA 1
ATOM 1879 C C . THR B 1 66 ? -14.477 -15.859 -2.557 1 92.06 66 THR B C 1
ATOM 1881 O O . THR B 1 66 ? -13.414 -16.359 -2.166 1 92.06 66 THR B O 1
ATOM 1884 N N . ILE B 1 67 ? -14.594 -14.898 -3.447 1 93.75 67 ILE B N 1
ATOM 1885 C CA . ILE B 1 67 ? -13.383 -14.398 -4.09 1 93.75 67 ILE B CA 1
ATOM 1886 C C . ILE B 1 67 ? -12.492 -13.719 -3.053 1 93.75 67 ILE B C 1
ATOM 1888 O O . ILE B 1 67 ? -11.289 -13.977 -2.998 1 93.75 67 ILE B O 1
ATOM 1892 N N . TYR B 1 68 ? -13.062 -12.906 -2.264 1 92 68 TYR B N 1
ATOM 1893 C CA . TYR B 1 68 ? -12.305 -12.219 -1.225 1 92 68 TYR B CA 1
ATOM 1894 C C . TYR B 1 68 ? -11.609 -13.211 -0.308 1 92 68 TYR B C 1
ATOM 1896 O O . TYR B 1 68 ? -10.422 -13.07 -0.017 1 92 68 TYR B O 1
ATOM 1904 N N . ASN B 1 69 ? -12.328 -14.172 0.102 1 92.69 69 ASN B N 1
ATOM 1905 C CA . ASN B 1 69 ? -11.781 -15.188 1.003 1 92.69 69 ASN B CA 1
ATOM 1906 C C . ASN B 1 69 ? -10.641 -15.961 0.348 1 92.69 69 ASN B C 1
ATOM 1908 O O . ASN B 1 69 ? -9.641 -16.266 0.994 1 92.69 69 ASN B O 1
ATOM 1912 N N . THR B 1 70 ? -10.875 -16.312 -0.839 1 95.25 70 THR B N 1
ATOM 1913 C CA . THR B 1 70 ? -9.875 -17.062 -1.585 1 95.25 70 THR B CA 1
ATOM 1914 C C . THR B 1 70 ? -8.602 -16.234 -1.771 1 95.25 70 THR B C 1
ATOM 1916 O O . THR B 1 70 ? -7.496 -16.75 -1.633 1 95.25 70 THR B O 1
ATOM 1919 N N . ILE B 1 71 ? -8.797 -14.969 -2.021 1 93.81 71 ILE B N 1
ATOM 1920 C CA . ILE B 1 71 ? -7.672 -14.062 -2.201 1 93.81 71 ILE B CA 1
ATOM 1921 C C . ILE B 1 71 ? -6.848 -14 -0.918 1 93.81 71 ILE B C 1
ATOM 1923 O O . ILE B 1 71 ? -5.613 -14.016 -0.963 1 93.81 71 ILE B O 1
ATOM 1927 N N . GLU B 1 72 ? -7.477 -13.945 0.143 1 92 72 GLU B N 1
ATOM 1928 C CA . GLU B 1 72 ? -6.777 -13.938 1.426 1 92 72 GLU B CA 1
ATOM 1929 C C . GLU B 1 72 ? -5.926 -15.195 1.597 1 92 72 GLU B C 1
ATOM 1931 O O . GLU B 1 72 ? -4.797 -15.125 2.086 1 92 72 GLU B O 1
ATOM 1936 N N . ILE B 1 73 ? -6.445 -16.266 1.234 1 94.19 73 ILE B N 1
ATOM 1937 C CA . ILE B 1 73 ? -5.734 -17.547 1.318 1 94.19 73 ILE B CA 1
ATOM 1938 C C . ILE B 1 73 ? -4.512 -17.516 0.4 1 94.19 73 ILE B C 1
ATOM 1940 O O . ILE B 1 73 ? -3.42 -17.922 0.797 1 94.19 73 ILE B O 1
ATOM 1944 N N . PHE B 1 74 ? -4.727 -17 -0.829 1 95.75 74 PHE B N 1
ATOM 1945 C CA . PHE B 1 74 ? -3.641 -16.953 -1.8 1 95.75 74 PHE B CA 1
ATOM 1946 C C . PHE B 1 74 ? -2.525 -16.031 -1.319 1 95.75 74 PHE B C 1
ATOM 1948 O O . PHE B 1 74 ? -1.345 -16.312 -1.552 1 95.75 74 PHE B O 1
ATOM 1955 N N . LEU B 1 75 ? -2.928 -14.992 -0.663 1 91.31 75 LEU B N 1
ATOM 1956 C CA . LEU B 1 75 ? -1.945 -14.062 -0.107 1 91.31 75 LEU B CA 1
ATOM 1957 C C . LEU B 1 75 ? -1.107 -14.742 0.971 1 91.31 75 LEU B C 1
ATOM 1959 O O . LEU B 1 75 ? 0.124 -14.703 0.923 1 91.31 75 LEU B O 1
ATOM 1963 N N . ASP B 1 76 ? -1.759 -15.367 1.792 1 89.62 76 ASP B N 1
ATOM 1964 C CA . ASP B 1 76 ? -1.093 -16.031 2.904 1 89.62 76 ASP B CA 1
ATOM 1965 C C . ASP B 1 76 ? -0.176 -17.156 2.404 1 89.62 76 ASP B C 1
ATOM 1967 O O . ASP B 1 76 ? 0.891 -17.391 2.975 1 89.62 76 ASP B O 1
ATOM 1971 N N . ALA B 1 77 ? -0.559 -17.766 1.345 1 92.44 77 ALA B N 1
ATOM 1972 C CA . ALA B 1 77 ? 0.193 -18.891 0.783 1 92.44 77 ALA B CA 1
ATOM 1973 C C . ALA B 1 77 ? 1.346 -18.391 -0.087 1 92.44 77 ALA B C 1
ATOM 1975 O O . ALA B 1 77 ? 2.145 -19.188 -0.583 1 92.44 77 ALA B O 1
ATOM 1976 N N . GLY B 1 78 ? 1.352 -17.156 -0.373 1 89.88 78 GLY B N 1
ATOM 1977 C CA . GLY B 1 78 ? 2.42 -16.594 -1.179 1 89.88 78 GLY B CA 1
ATOM 1978 C C . GLY B 1 78 ? 2.215 -16.781 -2.668 1 89.88 78 GLY B C 1
ATOM 1979 O O . GLY B 1 78 ? 3.162 -16.688 -3.449 1 89.88 78 GLY B O 1
ATOM 1980 N N . LEU B 1 79 ? 0.999 -17.062 -3.064 1 94.75 79 LEU B N 1
ATOM 1981 C CA . LEU B 1 79 ? 0.696 -17.344 -4.461 1 94.75 79 LEU B CA 1
ATOM 1982 C C . LEU B 1 79 ? 0.417 -16.062 -5.23 1 94.75 79 LEU B C 1
ATOM 1984 O O . LEU B 1 79 ? 0.541 -16.031 -6.457 1 94.75 79 LEU B O 1
ATOM 1988 N N . ILE B 1 80 ? -0.032 -15.078 -4.539 1 93.38 80 ILE B N 1
ATOM 1989 C CA . ILE B 1 80 ? -0.217 -13.75 -5.113 1 93.38 80 ILE B CA 1
ATOM 1990 C C . ILE B 1 80 ? 0.319 -12.688 -4.152 1 93.38 80 ILE B C 1
ATOM 1992 O O . ILE B 1 80 ? 0.622 -12.992 -2.994 1 93.38 80 ILE B O 1
ATOM 1996 N N . ARG B 1 81 ? 0.482 -11.508 -4.633 1 89.44 81 ARG B N 1
ATOM 1997 C CA . ARG B 1 81 ? 0.898 -10.383 -3.797 1 89.44 81 ARG B CA 1
ATOM 1998 C C . ARG B 1 81 ? -0.013 -9.18 -4.004 1 89.44 81 ARG B C 1
ATOM 2000 O O . ARG B 1 81 ? -0.538 -8.969 -5.102 1 89.44 81 ARG B O 1
ATOM 2007 N N . LYS B 1 82 ? -0.125 -8.445 -2.947 1 88.62 82 LYS B N 1
ATOM 2008 C CA . LYS B 1 82 ? -1.04 -7.309 -2.902 1 88.62 82 LYS B CA 1
ATOM 2009 C C . LYS B 1 82 ? -0.29 -5.992 -3.088 1 88.62 82 LYS B C 1
ATOM 2011 O O . LYS B 1 82 ? 0.814 -5.82 -2.568 1 88.62 82 LYS B O 1
ATOM 2016 N N . HIS B 1 83 ? -0.913 -5.078 -3.854 1 84.56 83 HIS B N 1
ATOM 2017 C CA . HIS B 1 83 ? -0.396 -3.727 -4.031 1 84.56 83 HIS B CA 1
ATOM 2018 C C . HIS B 1 83 ? -1.479 -2.686 -3.779 1 84.56 83 HIS B C 1
ATOM 2020 O O . HIS B 1 83 ? -2.658 -2.93 -4.047 1 84.56 83 HIS B O 1
ATOM 2026 N N . GLN B 1 84 ? -1.024 -1.618 -3.262 1 78.56 84 GLN B N 1
ATOM 2027 C CA . GLN B 1 84 ? -1.862 -0.425 -3.201 1 78.56 84 GLN B CA 1
ATOM 2028 C C . GLN B 1 84 ? -1.257 0.714 -4.016 1 78.56 84 GLN B C 1
ATOM 2030 O O . GLN B 1 84 ? -0.419 1.466 -3.514 1 78.56 84 GLN B O 1
ATOM 2035 N N . PHE B 1 85 ? -1.659 0.879 -5.207 1 75.5 85 PHE B N 1
ATOM 2036 C CA . PHE B 1 85 ? -1.031 1.815 -6.129 1 75.5 85 PHE B CA 1
ATOM 2037 C C . PHE B 1 85 ? -1.551 3.23 -5.902 1 75.5 85 PHE B C 1
ATOM 2039 O O . PHE B 1 85 ? -0.898 4.203 -6.281 1 75.5 85 PHE B O 1
ATOM 2046 N N . GLY B 1 86 ? -2.617 3.5 -5.332 1 69.12 86 GLY B N 1
ATOM 2047 C CA . GLY B 1 86 ? -3.109 4.852 -5.121 1 69.12 86 GLY B CA 1
ATOM 2048 C C . GLY B 1 86 ? -2.494 5.527 -3.912 1 69.12 86 GLY B C 1
ATOM 2049 O O . GLY B 1 86 ? -2.65 5.059 -2.783 1 69.12 86 GLY B O 1
ATOM 2050 N N . GLU B 1 87 ? -1.57 6.484 -4.156 1 61.12 87 GLU B N 1
ATOM 2051 C CA . GLU B 1 87 ? -0.966 7.211 -3.043 1 61.12 87 GLU B CA 1
ATOM 2052 C C . GLU B 1 87 ? -2.006 8.039 -2.297 1 61.12 87 GLU B C 1
ATOM 2054 O O . GLU B 1 87 ? -1.936 8.18 -1.074 1 61.12 87 GLU B O 1
ATOM 2059 N N . LYS B 1 88 ? -2.906 8.547 -3.094 1 60.66 88 LYS B N 1
ATOM 2060 C CA . LYS B 1 88 ? -3.748 9.602 -2.533 1 60.66 88 LYS B CA 1
ATOM 2061 C C . LYS B 1 88 ? -5.203 9.148 -2.432 1 60.66 88 LYS B C 1
ATOM 2063 O O . LYS B 1 88 ? -6.098 9.969 -2.209 1 60.66 88 LYS B O 1
ATOM 2068 N N . THR B 1 89 ? -5.41 7.941 -2.824 1 59.69 89 THR B N 1
ATOM 2069 C CA . THR B 1 89 ? -6.809 7.523 -2.828 1 59.69 89 THR B CA 1
ATOM 2070 C C . THR B 1 89 ? -6.988 6.219 -2.059 1 59.69 89 THR B C 1
ATOM 2072 O O . THR B 1 89 ? -6.02 5.484 -1.838 1 59.69 89 THR B O 1
ATOM 2075 N N . LEU B 1 90 ? -8.125 6.301 -1.365 1 56.38 90 LEU B N 1
ATOM 2076 C CA . LEU B 1 90 ? -8.539 5.016 -0.807 1 56.38 90 LEU B CA 1
ATOM 2077 C C . LEU B 1 90 ? -8.758 3.99 -1.912 1 56.38 90 LEU B C 1
ATOM 2079 O O . LEU B 1 90 ? -9.852 3.91 -2.482 1 56.38 90 LEU B O 1
ATOM 2083 N N . THR B 1 91 ? -7.734 3.861 -2.768 1 57.88 91 THR B N 1
ATOM 2084 C CA . THR B 1 91 ? -7.934 3.018 -3.939 1 57.88 91 THR B CA 1
ATOM 2085 C C . THR B 1 91 ? -7.98 1.545 -3.543 1 57.88 91 THR B C 1
ATOM 2087 O O . THR B 1 91 ? -7.535 1.175 -2.453 1 57.88 91 THR B O 1
ATOM 2090 N N . SER B 1 92 ? -8.703 0.847 -4.316 1 65.44 92 SER B N 1
ATOM 2091 C CA . SER B 1 92 ? -8.875 -0.599 -4.223 1 65.44 92 SER B CA 1
ATOM 2092 C C . SER B 1 92 ? -7.539 -1.324 -4.32 1 65.44 92 SER B C 1
ATOM 2094 O O . SER B 1 92 ? -6.602 -0.823 -4.941 1 65.44 92 SER B O 1
ATOM 2096 N N . SER B 1 93 ? -7.41 -2.34 -3.596 1 79.56 93 SER B N 1
ATOM 2097 C CA . SER B 1 93 ? -6.246 -3.219 -3.625 1 79.56 93 SER B CA 1
ATOM 2098 C C . SER B 1 93 ? -6.082 -3.875 -4.992 1 79.56 93 SER B C 1
ATOM 2100 O O . SER B 1 93 ? -7.07 -4.219 -5.645 1 79.56 93 SER B O 1
ATOM 2102 N N . SER B 1 94 ? -4.91 -3.896 -5.469 1 87.31 94 SER B N 1
ATOM 2103 C CA . SER B 1 94 ? -4.531 -4.617 -6.68 1 87.31 94 SER B CA 1
ATOM 2104 C C . SER B 1 94 ? -3.615 -5.793 -6.359 1 87.31 94 SER B C 1
ATOM 2106 O O . SER B 1 94 ? -2.842 -5.742 -5.398 1 87.31 94 SER B O 1
ATOM 2108 N N . TYR B 1 95 ? -3.734 -6.836 -7.242 1 90.88 95 TYR B N 1
ATOM 2109 C CA . TYR B 1 95 ? -3 -8.07 -6.98 1 90.88 95 TYR B CA 1
ATOM 2110 C C . TYR B 1 95 ? -2.266 -8.547 -8.227 1 90.88 95 TYR B C 1
ATOM 2112 O O . TYR B 1 95 ? -2.594 -8.133 -9.344 1 90.88 95 TYR B O 1
ATOM 2120 N N . GLU B 1 96 ? -1.27 -9.391 -8.047 1 91.06 96 GLU B N 1
ATOM 2121 C CA . GLU B 1 96 ? -0.562 -10.078 -9.117 1 91.06 96 GLU B CA 1
ATOM 2122 C C . GLU B 1 96 ? -0.023 -11.43 -8.656 1 91.06 96 GLU B C 1
ATOM 2124 O O . GLU B 1 96 ? 0.156 -11.648 -7.453 1 91.06 96 GLU B O 1
ATOM 2129 N N . LYS B 1 97 ? 0.158 -12.32 -9.648 1 92.38 97 LYS B N 1
ATOM 2130 C CA . LYS B 1 97 ? 0.798 -13.602 -9.336 1 92.38 97 LYS B CA 1
ATOM 2131 C C . LYS B 1 97 ? 2.211 -13.383 -8.805 1 92.38 97 LYS B C 1
ATOM 2133 O O . LYS B 1 97 ? 2.922 -12.484 -9.25 1 92.38 97 LYS B O 1
ATOM 2138 N N . SER B 1 98 ? 2.619 -14.289 -7.859 1 90.12 98 SER B N 1
ATOM 2139 C CA . SER B 1 98 ? 3.891 -13.977 -7.215 1 90.12 98 SER B CA 1
ATOM 2140 C C . SER B 1 98 ? 4.738 -15.227 -7.023 1 90.12 98 SER B C 1
ATOM 2142 O O . SER B 1 98 ? 5.91 -15.141 -6.652 1 90.12 98 SER B O 1
ATOM 2144 N N . TYR B 1 99 ? 4.262 -16.391 -7.297 1 89.88 99 TYR B N 1
ATOM 2145 C CA . TYR B 1 99 ? 5 -17.594 -6.945 1 89.88 99 TYR B CA 1
ATOM 2146 C C . TYR B 1 99 ? 6.25 -17.75 -7.809 1 89.88 99 TYR B C 1
ATOM 2148 O O . TYR B 1 99 ? 7.301 -18.156 -7.316 1 89.88 99 TYR B O 1
ATOM 2156 N N . PHE B 1 100 ? 6.133 -17.391 -9.023 1 83.12 100 PHE B N 1
ATOM 2157 C CA . PHE B 1 100 ? 7.254 -17.578 -9.938 1 83.12 100 PHE B CA 1
ATOM 2158 C C . PHE B 1 100 ? 7.969 -16.266 -10.195 1 83.12 100 PHE B C 1
ATOM 2160 O O . PHE B 1 100 ? 8.977 -16.219 -10.906 1 83.12 100 PHE B O 1
ATOM 2167 N N . ASP B 1 101 ? 7.402 -15.211 -9.742 1 74.62 101 ASP B N 1
ATOM 2168 C CA . ASP B 1 101 ? 7.855 -13.891 -10.18 1 74.62 101 ASP B CA 1
ATOM 2169 C C . ASP B 1 101 ? 8.922 -13.344 -9.234 1 74.62 101 ASP B C 1
ATOM 2171 O O . ASP B 1 101 ? 8.797 -13.469 -8.008 1 74.62 101 ASP B O 1
ATOM 2175 N N . LYS B 1 102 ? 9.977 -12.922 -9.906 1 77.5 102 LYS B N 1
ATOM 2176 C CA . LYS B 1 102 ? 11.039 -12.234 -9.172 1 77.5 102 LYS B CA 1
ATOM 2177 C C . LYS B 1 102 ? 10.539 -10.914 -8.594 1 77.5 102 LYS B C 1
ATOM 2179 O O . LYS B 1 102 ? 9.641 -10.281 -9.156 1 77.5 102 LYS B O 1
ATOM 2184 N N . GLN B 1 103 ? 11.094 -10.594 -7.5 1 83.44 103 GLN B N 1
ATOM 2185 C CA . GLN B 1 103 ? 10.758 -9.328 -6.859 1 83.44 103 GLN B CA 1
ATOM 2186 C C . GLN B 1 103 ? 11.039 -8.148 -7.789 1 83.44 103 GLN B C 1
ATOM 2188 O O . GLN B 1 103 ? 12.07 -8.117 -8.461 1 83.44 103 GLN B O 1
ATOM 2193 N N . HIS B 1 104 ? 10.031 -7.328 -8.055 1 90.5 104 HIS B N 1
ATOM 2194 C CA . HIS B 1 104 ? 10.188 -6.117 -8.859 1 90.5 104 HIS B CA 1
ATOM 2195 C C . HIS B 1 104 ? 9.438 -4.945 -8.234 1 90.5 104 HIS B C 1
ATOM 2197 O O . HIS B 1 104 ? 8.703 -5.117 -7.258 1 90.5 104 HIS B O 1
ATOM 2203 N N . ASP B 1 105 ? 9.742 -3.818 -8.82 1 93.69 105 ASP B N 1
ATOM 2204 C CA . ASP B 1 105 ? 9.156 -2.586 -8.312 1 93.69 105 ASP B CA 1
ATOM 2205 C C . ASP B 1 105 ? 8.25 -1.933 -9.352 1 93.69 105 ASP B C 1
ATOM 2207 O O . ASP B 1 105 ? 8.133 -2.426 -10.477 1 93.69 105 ASP B O 1
ATOM 2211 N N . HIS B 1 106 ? 7.5 -0.876 -8.891 1 93.75 106 HIS B N 1
ATOM 2212 C CA . HIS B 1 106 ? 6.473 -0.338 -9.773 1 93.75 106 HIS B CA 1
ATOM 2213 C C . HIS B 1 106 ? 6.609 1.173 -9.93 1 93.75 106 HIS B C 1
ATOM 2215 O O . HIS B 1 106 ? 6.848 1.881 -8.945 1 93.75 106 HIS B O 1
ATOM 2221 N N . LEU B 1 107 ? 6.531 1.639 -11.188 1 94.88 107 LEU B N 1
ATOM 2222 C CA . LEU B 1 107 ? 6.301 3.037 -11.539 1 94.88 107 LEU B CA 1
ATOM 2223 C C . LEU B 1 107 ? 4.844 3.273 -11.914 1 94.88 107 LEU B C 1
ATOM 2225 O O . LEU B 1 107 ? 4.352 2.713 -12.898 1 94.88 107 LEU B O 1
ATOM 2229 N N . VAL B 1 108 ? 4.176 4.039 -11.094 1 92.5 108 VAL B N 1
ATOM 2230 C CA . VAL B 1 108 ? 2.771 4.359 -11.328 1 92.5 108 VAL B CA 1
ATOM 2231 C C . VAL B 1 108 ? 2.656 5.719 -12.016 1 92.5 108 VAL B C 1
ATOM 2233 O O . VAL B 1 108 ? 3.055 6.742 -11.453 1 92.5 108 VAL B O 1
ATOM 2236 N N . ILE B 1 109 ? 2.104 5.691 -13.156 1 92.31 109 ILE B N 1
ATOM 2237 C CA . ILE B 1 109 ? 1.961 6.918 -13.938 1 92.31 109 ILE B CA 1
ATOM 2238 C C . ILE B 1 109 ? 0.498 7.355 -13.945 1 92.31 109 ILE B C 1
ATOM 2240 O O . ILE B 1 109 ? -0.376 6.617 -14.398 1 92.31 109 ILE B O 1
ATOM 2244 N N . TYR B 1 110 ? 0.308 8.523 -13.43 1 90.56 110 TYR B N 1
ATOM 2245 C CA . TYR B 1 110 ? -1.036 9.086 -13.398 1 90.56 110 TYR B CA 1
ATOM 2246 C C . TYR B 1 110 ? -1.359 9.805 -14.703 1 90.56 110 TYR B C 1
ATOM 2248 O O . TYR B 1 110 ? -0.457 10.266 -15.406 1 90.56 110 TYR B O 1
ATOM 2256 N N . LYS B 1 111 ? -2.74 9.734 -15 1 89.38 111 LYS B N 1
ATOM 2257 C CA . LYS B 1 111 ? -3.188 10.516 -16.156 1 89.38 111 LYS B CA 1
ATOM 2258 C C . LYS B 1 111 ? -2.916 12.008 -15.945 1 89.38 111 LYS B C 1
ATOM 2260 O O . LYS B 1 111 ? -3.002 12.508 -14.828 1 89.38 111 LYS B O 1
ATOM 2265 N N . LYS B 1 112 ? -2.764 12.586 -17.203 1 82.31 112 LYS B N 1
ATOM 2266 C CA . LYS B 1 112 ? -2.539 14.031 -17.125 1 82.31 112 LYS B CA 1
ATOM 2267 C C . LYS B 1 112 ? -3.746 14.742 -16.516 1 82.31 112 LYS B C 1
ATOM 2269 O O . LYS B 1 112 ? -4.891 14.375 -16.797 1 82.31 112 LYS B O 1
ATOM 2274 N N . ASP B 1 113 ? -3.645 15.539 -15.539 1 78.69 113 ASP B N 1
ATOM 2275 C CA . ASP B 1 113 ? -4.676 16.375 -14.93 1 78.69 113 ASP B CA 1
ATOM 2276 C C . ASP B 1 113 ? -5.41 15.617 -13.828 1 78.69 113 ASP B C 1
ATOM 2278 O O . ASP B 1 113 ? -6.5 16.016 -13.414 1 78.69 113 ASP B O 1
ATOM 2282 N N . SER B 1 114 ? -5.02 14.359 -13.703 1 76.94 114 SER B N 1
ATOM 2283 C CA . SER B 1 114 ? -5.645 13.633 -12.602 1 76.94 114 SER B CA 1
ATOM 2284 C C . SER B 1 114 ? -4.594 12.992 -11.695 1 76.94 114 SER B C 1
ATOM 2286 O O . SER B 1 114 ? -3.641 12.383 -12.18 1 76.94 114 SER B O 1
ATOM 2288 N N . ASP B 1 115 ? -4.707 13.188 -10.445 1 68.06 115 ASP B N 1
ATOM 2289 C CA . ASP B 1 115 ? -3.814 12.523 -9.5 1 68.06 115 ASP B CA 1
ATOM 2290 C C . ASP B 1 115 ? -4.48 11.289 -8.891 1 68.06 115 ASP B C 1
ATOM 2292 O O . ASP B 1 115 ? -3.984 10.727 -7.918 1 68.06 115 ASP B O 1
ATOM 2296 N N . LYS B 1 116 ? -5.551 10.961 -9.492 1 75.94 116 LYS B N 1
ATOM 2297 C CA . LYS B 1 116 ? -6.297 9.836 -8.938 1 75.94 116 LYS B CA 1
ATOM 2298 C C . LYS B 1 116 ? -6.453 8.719 -9.969 1 75.94 116 LYS B C 1
ATOM 2300 O O . LYS B 1 116 ? -6.656 7.559 -9.609 1 75.94 116 LYS B O 1
ATOM 2305 N N . GLU B 1 117 ? -6.352 9.117 -11.203 1 84.5 117 GLU B N 1
ATOM 2306 C CA . GLU B 1 117 ? -6.516 8.125 -12.258 1 84.5 117 GLU B CA 1
ATOM 2307 C C . GLU B 1 117 ? -5.164 7.645 -12.781 1 84.5 117 GLU B C 1
ATOM 2309 O O . GLU B 1 117 ? -4.344 8.445 -13.227 1 84.5 117 GLU B O 1
ATOM 2314 N N . ILE B 1 118 ? -5 6.363 -12.789 1 85.69 118 ILE B N 1
ATOM 2315 C CA . ILE B 1 118 ? -3.742 5.758 -13.219 1 85.69 118 ILE B CA 1
ATOM 2316 C C . ILE B 1 118 ? -3.781 5.504 -14.727 1 85.69 118 ILE B C 1
ATOM 2318 O O . ILE B 1 118 ? -4.746 4.93 -15.242 1 85.69 118 ILE B O 1
ATOM 2322 N N . GLU B 1 119 ? -2.801 5.965 -15.406 1 88.75 119 GLU B N 1
ATOM 2323 C CA . GLU B 1 119 ? -2.662 5.77 -16.844 1 88.75 119 GLU B CA 1
ATOM 2324 C C . GLU B 1 119 ? -1.937 4.465 -17.156 1 88.75 119 GLU B C 1
ATOM 2326 O O . GLU B 1 119 ? -2.354 3.711 -18.047 1 88.75 119 GLU B O 1
ATOM 2331 N N . GLU B 1 120 ? -0.925 4.27 -16.422 1 89.25 120 GLU B N 1
ATOM 2332 C CA . GLU B 1 120 ? -0.078 3.117 -16.719 1 89.25 120 GLU B CA 1
ATOM 2333 C C . GLU B 1 120 ? 0.744 2.711 -15.492 1 89.25 120 GLU B C 1
ATOM 2335 O O . GLU B 1 120 ? 1.133 3.561 -14.688 1 89.25 120 GLU B O 1
ATOM 2340 N N . ILE B 1 121 ? 0.986 1.436 -15.375 1 90.5 121 ILE B N 1
ATOM 2341 C CA . ILE B 1 121 ? 1.905 0.897 -14.375 1 90.5 121 ILE B CA 1
ATOM 2342 C C . ILE B 1 121 ? 3.061 0.181 -15.07 1 90.5 121 ILE B C 1
ATOM 2344 O O . ILE B 1 121 ? 2.84 -0.722 -15.883 1 90.5 121 ILE B O 1
ATOM 2348 N N . ILE B 1 122 ? 4.234 0.541 -14.805 1 92.25 122 ILE B N 1
ATOM 2349 C CA . ILE B 1 122 ? 5.422 -0.062 -15.406 1 92.25 122 ILE B CA 1
ATOM 2350 C C . ILE B 1 122 ? 6.219 -0.805 -14.336 1 92.25 122 ILE B C 1
ATOM 2352 O O . ILE B 1 122 ? 6.477 -0.265 -13.258 1 92.25 122 ILE B O 1
ATOM 2356 N N . GLU B 1 123 ? 6.578 -2.043 -14.68 1 92 123 GLU B N 1
ATOM 2357 C CA . GLU B 1 123 ? 7.434 -2.816 -13.789 1 92 123 GLU B CA 1
ATOM 2358 C C . GLU B 1 123 ? 8.906 -2.605 -14.117 1 92 123 GLU B C 1
ATOM 2360 O O . GLU B 1 123 ? 9.281 -2.475 -15.281 1 92 123 GLU B O 1
ATOM 2365 N N . PHE B 1 124 ? 9.727 -2.607 -13.047 1 92.31 124 PHE B N 1
ATOM 2366 C CA . PHE B 1 124 ? 11.164 -2.467 -13.266 1 92.31 124 PHE B CA 1
ATOM 2367 C C . PHE B 1 124 ? 11.953 -3.152 -12.156 1 92.31 124 PHE B C 1
ATOM 2369 O O . PHE B 1 124 ? 11.383 -3.525 -11.125 1 92.31 124 PHE B O 1
ATOM 2376 N N . CYS B 1 125 ? 13.18 -3.367 -12.445 1 92.06 125 CYS B N 1
ATOM 2377 C CA . CYS B 1 125 ? 14.125 -3.904 -11.477 1 92.06 125 CYS B CA 1
ATOM 2378 C C . CYS B 1 125 ? 15.398 -3.068 -11.438 1 92.06 125 CYS B C 1
ATOM 2380 O O . CYS B 1 125 ? 15.953 -2.727 -12.484 1 92.06 125 CYS B O 1
ATOM 2382 N N . ASP B 1 126 ? 15.805 -2.658 -10.289 1 93.25 126 ASP B N 1
ATOM 2383 C CA . ASP B 1 126 ? 17.047 -1.923 -10.102 1 93.25 126 ASP B CA 1
ATOM 2384 C C . ASP B 1 126 ? 17.922 -2.578 -9.023 1 93.25 126 ASP B C 1
ATOM 2386 O O . ASP B 1 126 ? 17.531 -2.631 -7.855 1 93.25 126 ASP B O 1
ATOM 2390 N N . PRO B 1 127 ? 19.078 -3.037 -9.43 1 91.81 127 PRO B N 1
ATOM 2391 C CA . PRO B 1 127 ? 19.922 -3.773 -8.492 1 91.81 127 PRO B CA 1
ATOM 2392 C C . PRO B 1 127 ? 20.391 -2.912 -7.316 1 91.81 127 PRO B C 1
ATOM 2394 O O . PRO B 1 127 ? 20.828 -3.443 -6.289 1 91.81 127 PRO B O 1
ATOM 2397 N N . ARG B 1 128 ? 20.344 -1.62 -7.422 1 94.44 128 ARG B N 1
ATOM 2398 C CA . ARG B 1 128 ? 20.766 -0.739 -6.34 1 94.44 128 ARG B CA 1
ATOM 2399 C C . ARG B 1 128 ? 19.891 -0.912 -5.105 1 94.44 128 ARG B C 1
ATOM 2401 O O . ARG B 1 128 ? 20.312 -0.613 -3.988 1 94.44 128 ARG B O 1
ATOM 2408 N N . ILE B 1 129 ? 18.641 -1.366 -5.273 1 95.25 129 ILE B N 1
ATOM 2409 C CA . ILE B 1 129 ? 17.734 -1.604 -4.152 1 95.25 129 ILE B CA 1
ATOM 2410 C C . ILE B 1 129 ? 18.328 -2.67 -3.232 1 95.25 129 ILE B C 1
ATOM 2412 O O . ILE B 1 129 ? 18.172 -2.602 -2.012 1 95.25 129 ILE B O 1
ATOM 2416 N N . GLN B 1 130 ? 19 -3.641 -3.863 1 93.81 130 GLN B N 1
ATOM 2417 C CA . GLN B 1 130 ? 19.641 -4.691 -3.076 1 93.81 130 GLN B CA 1
ATOM 2418 C C . GLN B 1 130 ? 20.719 -4.113 -2.16 1 93.81 130 GLN B C 1
ATOM 2420 O O . GLN B 1 130 ? 20.875 -4.559 -1.021 1 93.81 130 GLN B O 1
ATOM 2425 N N . GLY B 1 131 ? 21.469 -3.195 -2.691 1 95.25 131 GLY B N 1
ATOM 2426 C CA . GLY B 1 131 ? 22.453 -2.527 -1.86 1 95.25 131 GLY B CA 1
ATOM 2427 C C . GLY B 1 131 ? 21.844 -1.803 -0.675 1 95.25 131 GLY B C 1
ATOM 2428 O O . GLY B 1 131 ? 22.391 -1.847 0.431 1 95.25 131 GLY B O 1
ATOM 2429 N N . ILE B 1 132 ? 20.75 -1.136 -0.908 1 95.81 132 ILE B N 1
ATOM 2430 C CA . ILE B 1 132 ? 20.047 -0.434 0.166 1 95.81 132 ILE B CA 1
ATOM 2431 C C . ILE B 1 132 ? 19.531 -1.44 1.193 1 95.81 132 ILE B C 1
ATOM 2433 O O . ILE B 1 132 ? 19.688 -1.232 2.4 1 95.81 132 ILE B O 1
ATOM 2437 N N . LYS B 1 133 ? 18.984 -2.496 0.726 1 96.25 133 LYS B N 1
ATOM 2438 C CA . LYS B 1 133 ? 18.5 -3.582 1.573 1 96.25 133 LYS B CA 1
ATOM 2439 C C . LYS B 1 133 ? 19.609 -4.09 2.5 1 96.25 133 LYS B C 1
ATOM 2441 O O . LYS B 1 133 ? 19.406 -4.203 3.711 1 96.25 133 LYS B O 1
ATOM 2446 N N . GLU B 1 134 ? 20.703 -4.355 1.946 1 96.81 134 GLU B N 1
ATOM 2447 C CA . GLU B 1 134 ? 21.828 -4.895 2.705 1 96.81 134 GLU B CA 1
ATOM 2448 C C . GLU B 1 134 ? 22.312 -3.904 3.764 1 96.81 134 GLU B C 1
ATOM 2450 O O . GLU B 1 134 ? 22.625 -4.297 4.887 1 96.81 134 GLU B O 1
ATOM 2455 N N . ALA B 1 135 ? 22.375 -2.686 3.393 1 96.5 135 ALA B N 1
ATOM 2456 C CA . ALA B 1 135 ? 22.797 -1.649 4.332 1 96.5 135 ALA B CA 1
ATOM 2457 C C . ALA B 1 135 ? 21.844 -1.569 5.52 1 96.5 135 ALA B C 1
ATOM 2459 O O . ALA B 1 135 ? 22.281 -1.431 6.664 1 96.5 135 ALA B O 1
ATOM 2460 N N . ILE B 1 136 ? 20.609 -1.67 5.246 1 95.81 136 ILE B N 1
ATOM 2461 C CA . ILE B 1 136 ? 19.594 -1.587 6.289 1 95.81 136 ILE B CA 1
ATOM 2462 C C . ILE B 1 136 ? 19.672 -2.818 7.188 1 95.81 136 ILE B C 1
ATOM 2464 O O . ILE B 1 136 ? 19.578 -2.709 8.414 1 95.81 136 ILE B O 1
ATOM 2468 N N . GLU B 1 137 ? 19.797 -3.961 6.543 1 96.62 137 GLU B N 1
ATOM 2469 C CA . GLU B 1 137 ? 19.969 -5.188 7.316 1 96.62 137 GLU B CA 1
ATOM 2470 C C . GLU B 1 137 ? 21.141 -5.066 8.297 1 96.62 137 GLU B C 1
ATOM 2472 O O . GLU B 1 137 ? 21.016 -5.453 9.461 1 96.62 137 GLU B O 1
ATOM 2477 N N . GLU B 1 138 ? 22.188 -4.512 7.855 1 96 138 GLU B N 1
ATOM 2478 C CA . GLU B 1 138 ? 23.375 -4.355 8.68 1 96 138 GLU B CA 1
ATOM 2479 C C . GLU B 1 138 ? 23.156 -3.314 9.773 1 96 138 GLU B C 1
ATOM 2481 O O . GLU B 1 138 ? 23.5 -3.545 10.938 1 96 138 GLU B O 1
ATOM 2486 N N . ALA B 1 139 ? 22.578 -2.268 9.484 1 95.19 139 ALA B N 1
ATOM 2487 C CA . ALA B 1 139 ? 22.422 -1.14 10.398 1 95.19 139 ALA B CA 1
ATOM 2488 C C . ALA B 1 139 ? 21.469 -1.491 11.539 1 95.19 139 ALA B C 1
ATOM 2490 O O . ALA B 1 139 ? 21.656 -1.061 12.68 1 95.19 139 ALA B O 1
ATOM 2491 N N 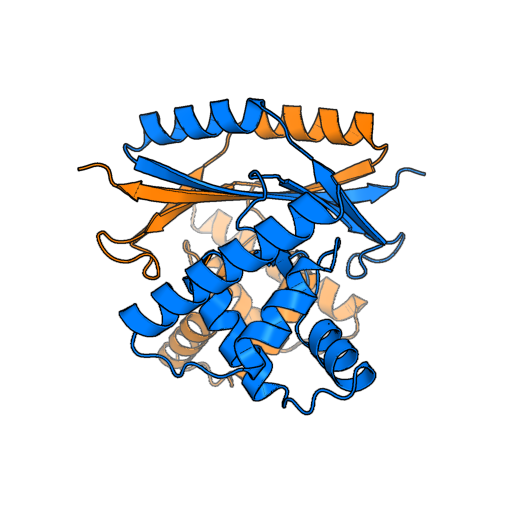. PHE B 1 140 ? 20.453 -2.355 11.25 1 94.5 140 PHE B N 1
ATOM 2492 C CA . PHE B 1 140 ? 19.391 -2.535 12.242 1 94.5 140 PHE B CA 1
ATOM 2493 C C . PHE B 1 140 ? 19.359 -3.975 12.742 1 94.5 140 PHE B C 1
ATOM 2495 O O . PHE B 1 140 ? 18.578 -4.312 13.633 1 94.5 140 PHE B O 1
ATOM 2502 N N . GLY B 1 141 ? 20.188 -4.789 12.172 1 95.38 141 GLY B N 1
ATOM 2503 C CA . GLY B 1 141 ? 20.25 -6.176 12.602 1 95.38 141 GLY B CA 1
ATOM 2504 C C . GLY B 1 141 ? 18.984 -6.949 12.289 1 95.38 141 GLY B C 1
ATOM 2505 O O . GLY B 1 141 ? 18.438 -7.641 13.148 1 95.38 141 GLY B O 1
ATOM 2506 N N . VAL B 1 142 ? 18.5 -6.863 11.086 1 95.38 142 VAL B N 1
ATOM 2507 C CA . VAL B 1 142 ? 17.266 -7.516 10.648 1 95.38 142 VAL B CA 1
ATOM 2508 C C . VAL B 1 142 ? 17.531 -8.32 9.375 1 95.38 142 VAL B C 1
ATOM 2510 O O . VAL B 1 142 ? 18.516 -8.086 8.68 1 95.38 142 VAL B O 1
ATOM 2513 N N . ARG B 1 143 ? 16.766 -9.297 9.156 1 94.69 143 ARG B N 1
ATOM 2514 C CA . ARG B 1 143 ? 16.703 -9.992 7.875 1 94.69 143 ARG B CA 1
ATOM 2515 C C . ARG B 1 143 ? 15.508 -9.523 7.051 1 94.69 143 ARG B C 1
ATOM 2517 O O . ARG B 1 143 ? 14.359 -9.695 7.465 1 94.69 143 ARG B O 1
ATOM 2524 N N . ILE B 1 144 ? 15.789 -8.984 5.953 1 93.56 144 ILE B N 1
ATOM 2525 C CA . ILE B 1 144 ? 14.727 -8.477 5.098 1 93.56 144 ILE B CA 1
ATOM 2526 C C . ILE B 1 144 ? 14.297 -9.555 4.105 1 93.56 144 ILE B C 1
ATOM 2528 O O . ILE B 1 144 ? 15.117 -10.055 3.334 1 93.56 144 ILE B O 1
ATOM 2532 N N . ASP B 1 145 ? 13.047 -9.852 4.094 1 89.5 145 ASP B N 1
ATOM 2533 C CA . ASP B 1 145 ? 12.516 -10.938 3.273 1 89.5 145 ASP B CA 1
ATOM 2534 C C . ASP B 1 145 ? 11.984 -10.406 1.943 1 89.5 145 ASP B C 1
ATOM 2536 O O . ASP B 1 145 ? 11.992 -11.125 0.939 1 89.5 145 ASP B O 1
ATOM 2540 N N . SER B 1 146 ? 11.445 -9.25 1.976 1 89.62 146 SER B N 1
ATOM 2541 C CA . SER B 1 146 ? 10.828 -8.68 0.782 1 89.62 146 SER B CA 1
ATOM 2542 C C . SER B 1 146 ? 10.773 -7.16 0.856 1 89.62 146 SER B C 1
ATOM 2544 O O . SER B 1 146 ? 11.086 -6.574 1.896 1 89.62 146 SER B O 1
ATOM 2546 N N . HIS B 1 147 ? 10.477 -6.551 -0.253 1 92.19 147 HIS B N 1
ATOM 2547 C CA . HIS B 1 147 ? 10.297 -5.102 -0.291 1 92.19 147 HIS B CA 1
ATOM 2548 C C . HIS B 1 147 ? 9.242 -4.703 -1.317 1 92.19 147 HIS B C 1
ATOM 2550 O O . HIS B 1 147 ? 8.891 -5.496 -2.193 1 92.19 147 HIS B O 1
ATOM 2556 N N . SER B 1 148 ? 8.789 -3.51 -1.161 1 91.69 148 SER B N 1
ATOM 2557 C CA . SER B 1 148 ? 7.898 -2.865 -2.119 1 91.69 148 SER B CA 1
ATOM 2558 C C . SER B 1 148 ? 8.305 -1.419 -2.371 1 91.69 148 SER B C 1
ATOM 2560 O O . SER B 1 148 ? 8.438 -0.631 -1.433 1 91.69 148 SER B O 1
ATOM 2562 N N . LEU B 1 149 ? 8.555 -1.124 -3.621 1 93.88 149 LEU B N 1
ATOM 2563 C CA . LEU B 1 149 ? 8.898 0.239 -4.012 1 93.88 149 LEU B CA 1
ATOM 2564 C C . LEU B 1 149 ? 7.957 0.745 -5.102 1 93.88 149 LEU B C 1
ATOM 2566 O O . LEU B 1 149 ? 7.781 0.089 -6.129 1 93.88 149 LEU B O 1
ATOM 2570 N N . TYR B 1 150 ? 7.363 1.859 -4.793 1 93.31 150 TYR B N 1
ATOM 2571 C CA . TYR B 1 150 ? 6.496 2.545 -5.746 1 93.31 150 TYR B CA 1
ATOM 2572 C C . TYR B 1 150 ? 7.012 3.947 -6.043 1 93.31 150 TYR B C 1
ATOM 2574 O O . TYR B 1 150 ? 7.285 4.723 -5.125 1 93.31 150 TYR B O 1
ATOM 2582 N N . PHE B 1 151 ? 7.176 4.207 -7.316 1 94.19 151 PHE B N 1
ATOM 2583 C CA . PHE B 1 151 ? 7.34 5.586 -7.766 1 94.19 151 PHE B CA 1
ATOM 2584 C C . PHE B 1 151 ? 6.055 6.113 -8.391 1 94.19 151 PHE B C 1
ATOM 2586 O O . PHE B 1 151 ? 5.383 5.398 -9.141 1 94.19 151 PHE B O 1
ATOM 2593 N N . TYR B 1 152 ? 5.695 7.301 -8.016 1 92.25 152 TYR B N 1
ATOM 2594 C CA . TYR B 1 152 ? 4.492 7.93 -8.555 1 92.25 152 TYR B CA 1
ATOM 2595 C C . TYR B 1 152 ? 4.844 9.164 -9.375 1 92.25 152 TYR B C 1
ATOM 2597 O O . TYR B 1 152 ? 5.566 10.047 -8.906 1 92.25 152 TYR B O 1
ATOM 2605 N N . GLY B 1 153 ? 4.281 9.211 -10.609 1 92.44 153 GLY B N 1
ATOM 2606 C CA . GLY B 1 153 ? 4.641 10.336 -11.461 1 92.44 153 GLY B CA 1
ATOM 2607 C C . GLY B 1 153 ? 3.672 10.555 -12.609 1 92.44 153 GLY B C 1
ATOM 2608 O O . GLY B 1 153 ? 2.6 9.945 -12.641 1 92.44 153 GLY B O 1
ATOM 2609 N N . THR B 1 154 ? 4.031 11.508 -13.445 1 93.31 154 THR B N 1
ATOM 2610 C CA . THR B 1 154 ? 3.283 11.852 -14.648 1 93.31 154 THR B CA 1
ATOM 2611 C C . THR B 1 154 ? 4.211 11.945 -15.859 1 93.31 154 THR B C 1
ATOM 2613 O O . THR B 1 154 ? 5.402 12.227 -15.711 1 93.31 154 THR B O 1
ATOM 2616 N N . LYS B 1 155 ? 3.6 11.625 -17.016 1 91.69 155 LYS B N 1
ATOM 2617 C CA . LYS B 1 155 ? 4.391 11.688 -18.234 1 91.69 155 LYS B CA 1
ATOM 2618 C C . LYS B 1 155 ? 4.766 13.133 -18.578 1 91.69 155 LYS B C 1
ATOM 2620 O O . LYS B 1 155 ? 3.955 14.047 -18.406 1 91.69 155 LYS B O 1
ATOM 2625 N N . ASN B 1 156 ? 6.059 13.148 -18.906 1 86.31 156 ASN B N 1
ATOM 2626 C CA . ASN B 1 156 ? 6.508 14.469 -19.328 1 86.31 156 ASN B CA 1
ATOM 2627 C C . ASN B 1 156 ? 5.844 14.891 -20.641 1 86.31 156 ASN B C 1
ATOM 2629 O O . ASN B 1 156 ? 5.473 14.047 -21.453 1 86.31 156 ASN B O 1
ATOM 2633 N N . ASP B 1 157 ? 5.527 16.188 -20.703 1 72.31 157 ASP B N 1
ATOM 2634 C CA . ASP B 1 157 ? 5.074 16.719 -21.969 1 72.31 157 ASP B CA 1
ATOM 2635 C C . ASP B 1 157 ? 6.145 16.562 -23.047 1 72.31 157 ASP B C 1
ATOM 2637 O O . ASP B 1 157 ? 7.34 16.547 -22.75 1 72.31 157 ASP B O 1
#

Foldseek 3Di:
DPPVVLVVVLVVVVVLLVVLCVVVVHDDDPVLSVLLNVQSVDPDKDALVRSVVVCVVVVNDDDSVRSVVSVVSCCVSQQKDWDDQQPPDPDGIIMHGGPPDDAWEWEWAADDPDSGHTDDIDIDDDCVVVVVQVVVCVVPVDDDDGDYDYHYYYDDD/DPPVVLVVVLVVVVVLLVVLCVVVVHDDDPVLSVLLSVQSVDPDKDALVRSVVVCVVVVNDDDSVRSVVSVVSCCVSQQKDWDDQQPPDPDGIIMHGGPPDDAWEWEWAADDPDSGHTDDIDIDDDCVVVVVQVVVCVVPVDDDDGDYDYHYYYDDD

Radius of gyration: 21.4 Å; Cα contacts (8 Å, |Δi|>4): 422; chains: 2; bounding box: 44×57×49 Å

Sequence (314 aa):
MDTIQKEKNIALIKDVLRNYLLEKGFRNTPERYTILEEIYNMDHHFNVDDLYLLMMQKKYHVSKATIYNTIEIFLDAGLIRKHQFGEKTLTSSSYEKSYFDKQHDHLVIYKKDSDKEIEEIIEFCDPRIQGIKEAIEEAFGVRIDSHSLYFYGTKNDMDTIQKEKNIALIKDVLRNYLLEKGFRNTPERYTILEEIYNMDHHFNVDDLYLLMMQKKYHVSKATIYNTIEIFLDAGLIRKHQFGEKTLTSSSYEKSYFDKQHDHLVIYKKDSDKEIEEIIEFCDPRIQGIKEAIEEAFGVRIDSHSLYFYGTKND

Secondary structure (DSSP, 8-state):
--HHHHHHHHHHHHHHHHHHHHHHT----HHHHHHHHHHHH--S-B-HHHHHHHHHHTT----HHHHHHHHHHHHHTTSEEEE---SSS-PPPEEEE-SSPPP-EEEEEEPTT-SSSEEEEEEE--THHHHHHHHHHHHHTEEEEEEEEEEEEEE--/--HHHHHHHHHHHHHHHHHHHHHHT----HHHHHHHHHHHH--S-B-HHHHHHHHHHTT----HHHHHHHHHHHHHTTSEEEE---SSS-PPPEEEE-SSPPP-EEEEEEPTT-SSSEEEEEEE--THHHHHHHHHHHHHTEEEEEEEEEEEEEE--

Nearest PDB structures (foldseek):
  1mzb-assembly1_A  TM=8.499E-01  e=2.327E-09  Pseudomonas aeruginosa
  2fe3-assembly1_B  TM=5.522E-01  e=1.928E-09  Bacillus subtilis
  4ray-assembly1_B  TM=5.456E-01  e=4.930E-09  Magnetospirillum gryphiswaldense MSR-1 v2
  4lmy-assembly1_B  TM=5.568E-01  e=3.431E-08  Streptococcus pyogenes NS88.2
  4i7h-assembly1_A  TM=5.395E-01  e=3.652E-08  Streptococcus pyogenes MGAS315

pLDDT: mean 89.56, std 8.69, range [56.16, 97.5]

Organism: NCBI:txid2305228